Protein AF-A0A961BV81-F1 (afdb_monomer_lite)

Structure (mmCIF, N/CA/C/O backbone):
data_AF-A0A961BV81-F1
#
_entry.id   AF-A0A961BV81-F1
#
loop_
_atom_site.group_PDB
_atom_site.id
_atom_site.type_symbol
_atom_site.label_atom_id
_atom_site.label_alt_id
_atom_site.label_comp_id
_atom_site.label_asym_id
_atom_site.label_entity_id
_atom_site.label_seq_id
_atom_site.pdbx_PDB_ins_code
_atom_site.Cartn_x
_atom_site.Cartn_y
_atom_site.Cartn_z
_atom_site.occupancy
_atom_site.B_iso_or_equiv
_atom_site.auth_seq_id
_atom_site.auth_comp_id
_atom_site.auth_asym_id
_atom_site.auth_atom_id
_atom_site.pdbx_PDB_model_num
ATOM 1 N N . MET A 1 1 ? -18.578 4.916 0.429 1.00 89.31 1 MET A N 1
ATOM 2 C CA . MET A 1 1 ? -17.414 5.629 0.993 1.00 89.31 1 MET A CA 1
ATOM 3 C C . MET A 1 1 ? -17.695 5.936 2.446 1.00 89.31 1 MET A C 1
ATOM 5 O O . MET A 1 1 ? -18.647 6.653 2.724 1.00 89.31 1 MET A O 1
ATOM 9 N N . GLN A 1 2 ? -16.867 5.415 3.348 1.00 94.88 2 GLN A N 1
ATOM 10 C CA . GLN A 1 2 ? -16.971 5.601 4.792 1.00 94.88 2 GLN A CA 1
ATOM 11 C C . GLN A 1 2 ? -15.657 6.145 5.354 1.00 94.88 2 GLN A C 1
ATOM 13 O O . GLN A 1 2 ? -14.593 5.568 5.136 1.00 94.88 2 GLN A O 1
ATOM 18 N N . LEU A 1 3 ? -15.744 7.255 6.086 1.00 97.06 3 LEU A N 1
ATOM 19 C CA . LEU A 1 3 ? -14.648 7.823 6.868 1.00 97.06 3 LEU A CA 1
ATOM 20 C C . LEU A 1 3 ? -14.921 7.550 8.348 1.00 97.06 3 LEU A C 1
ATOM 22 O O . LEU A 1 3 ? -15.856 8.107 8.918 1.00 97.06 3 LEU A O 1
ATOM 26 N N . GLN A 1 4 ? -14.070 6.745 8.969 1.00 97.19 4 GLN A N 1
ATOM 27 C CA . GLN A 1 4 ? -14.077 6.480 10.401 1.00 97.19 4 GLN A CA 1
ATOM 28 C C . GLN A 1 4 ? -12.948 7.279 11.053 1.00 97.19 4 GLN A C 1
ATOM 30 O O . GLN A 1 4 ? -11.776 7.058 10.754 1.00 97.19 4 GLN A O 1
ATOM 35 N N . ARG A 1 5 ? -13.285 8.216 11.942 1.00 97.69 5 ARG A N 1
ATOM 36 C CA . ARG A 1 5 ? -12.304 8.862 12.830 1.00 97.69 5 ARG A CA 1
ATOM 37 C C . ARG A 1 5 ? -12.188 8.036 14.103 1.00 97.69 5 ARG A C 1
ATOM 39 O O . ARG A 1 5 ? -13.200 7.527 14.576 1.00 97.69 5 ARG A O 1
ATOM 46 N N . LEU A 1 6 ? -10.978 7.894 14.626 1.00 97.12 6 LEU A N 1
ATOM 47 C CA . LEU A 1 6 ? -10.746 7.155 15.863 1.00 97.12 6 LEU A CA 1
ATOM 48 C C . LEU A 1 6 ? -10.756 8.119 17.048 1.00 97.12 6 LEU A C 1
ATOM 50 O O . LEU A 1 6 ? -10.257 9.236 16.951 1.00 97.12 6 LEU A O 1
ATOM 54 N N . GLU A 1 7 ? -11.351 7.692 18.157 1.00 92.31 7 GLU A N 1
ATOM 55 C CA . GLU A 1 7 ? -11.450 8.519 19.366 1.00 92.31 7 GLU A CA 1
ATOM 56 C C . GLU A 1 7 ? -10.196 8.408 20.247 1.00 92.31 7 GLU A C 1
ATOM 58 O O . GLU A 1 7 ? -9.832 9.361 20.931 1.00 92.31 7 GLU A O 1
ATOM 63 N N . SER A 1 8 ? -9.506 7.263 20.209 1.00 91.75 8 SER A N 1
ATOM 64 C CA . SER A 1 8 ? -8.342 6.954 21.055 1.00 91.75 8 SER A CA 1
ATOM 65 C C . SER A 1 8 ? -7.018 7.555 20.568 1.00 91.75 8 SER A C 1
ATOM 67 O O . SER A 1 8 ? -6.020 7.536 21.291 1.00 91.75 8 SER A O 1
ATOM 69 N N . VAL A 1 9 ? -6.972 8.053 19.333 1.00 97.19 9 VAL A N 1
ATOM 70 C CA . VAL A 1 9 ? -5.771 8.592 18.682 1.00 97.19 9 VAL A CA 1
ATOM 71 C C . VAL A 1 9 ? -6.191 9.535 17.555 1.00 97.19 9 VAL A C 1
ATOM 73 O O . VAL A 1 9 ? -7.220 9.308 16.923 1.00 97.19 9 VAL A O 1
ATOM 76 N N . ASP A 1 10 ? -5.396 10.573 17.261 1.00 98.12 10 ASP A N 1
ATOM 77 C CA . ASP A 1 10 ? -5.595 11.414 16.068 1.00 98.12 10 ASP A CA 1
ATOM 78 C C . ASP A 1 10 ? -5.273 10.606 14.800 1.00 98.12 10 ASP A C 1
ATOM 80 O O . ASP A 1 10 ? -4.189 10.673 14.216 1.00 98.12 10 ASP A O 1
ATOM 84 N N . ALA A 1 11 ? -6.223 9.770 14.404 1.00 98.50 11 ALA A N 1
ATOM 85 C CA . ALA A 1 11 ? -6.132 8.919 13.241 1.00 98.50 11 ALA A CA 1
ATOM 86 C C . ALA A 1 11 ? -7.509 8.687 12.623 1.00 98.50 11 ALA A C 1
ATOM 88 O O . ALA A 1 11 ? -8.564 8.973 13.199 1.00 98.50 11 ALA A O 1
ATOM 89 N N . PHE A 1 12 ? -7.495 8.163 11.406 1.00 98.69 12 PHE A N 1
ATOM 90 C CA . PHE A 1 12 ? -8.708 7.834 10.681 1.00 98.69 12 PHE A CA 1
ATOM 91 C C . PHE A 1 12 ? -8.471 6.689 9.694 1.00 98.69 12 PHE A C 1
ATOM 93 O O . PHE A 1 12 ? -7.352 6.480 9.221 1.00 98.69 12 PHE A O 1
ATOM 100 N N . VAL A 1 13 ? -9.555 6.005 9.338 1.00 98.56 13 VAL A N 1
ATOM 101 C CA . VAL A 1 13 ? -9.622 4.985 8.289 1.00 98.56 13 VAL A CA 1
ATOM 102 C C . VAL A 1 13 ? -10.650 5.429 7.254 1.00 98.56 13 VAL A C 1
ATOM 104 O O . VAL A 1 13 ? -11.760 5.831 7.597 1.00 98.56 13 VAL A O 1
ATOM 107 N N . VAL A 1 14 ? -10.288 5.361 5.977 1.00 98.56 14 VAL A N 1
ATOM 108 C CA . VAL A 1 14 ? -11.209 5.531 4.854 1.00 98.56 14 VAL A CA 1
ATOM 109 C C . VAL A 1 14 ? -11.408 4.187 4.171 1.00 98.56 14 VAL A C 1
ATOM 111 O O . VAL A 1 14 ? -10.426 3.555 3.786 1.00 98.56 14 VAL A O 1
ATOM 114 N N . ARG A 1 15 ? -12.666 3.783 3.988 1.00 98.56 15 ARG A N 1
ATOM 115 C CA . ARG A 1 15 ? -13.089 2.636 3.174 1.00 98.56 15 ARG A CA 1
ATOM 116 C C . ARG A 1 15 ? -13.904 3.150 1.994 1.00 98.56 15 ARG A C 1
ATOM 118 O O . ARG A 1 15 ? -14.880 3.876 2.175 1.00 98.56 15 ARG A O 1
ATOM 125 N N . ASP A 1 16 ? -13.507 2.808 0.778 1.00 98.44 16 ASP A N 1
ATOM 126 C CA . ASP A 1 16 ? -14.157 3.341 -0.423 1.00 98.44 16 ASP A CA 1
ATOM 127 C C . ASP A 1 16 ? -15.571 2.770 -0.635 1.00 98.44 16 ASP A C 1
ATOM 129 O O . ASP A 1 16 ? -16.518 3.514 -0.918 1.00 98.44 16 ASP A O 1
ATOM 133 N N . LEU A 1 17 ? -15.741 1.470 -0.392 1.00 96.69 17 LEU A N 1
ATOM 134 C CA . LEU A 1 17 ? -17.005 0.744 -0.522 1.00 96.69 17 LEU A CA 1
ATOM 135 C C . LEU A 1 17 ? -17.555 0.321 0.847 1.00 96.69 17 LEU A C 1
ATOM 137 O O . LEU A 1 17 ? -16.806 0.189 1.812 1.00 96.69 17 LEU A O 1
ATOM 141 N N . GLU A 1 18 ? -18.871 0.127 0.925 1.00 92.88 18 GLU A N 1
ATOM 142 C CA . GLU A 1 18 ? -19.565 -0.327 2.137 1.00 92.88 18 GLU A CA 1
ATOM 143 C C . GLU A 1 18 ? -19.872 -1.824 2.057 1.00 92.88 18 GLU A C 1
ATOM 145 O O . GLU A 1 18 ? -20.153 -2.335 0.974 1.00 92.88 18 GLU A O 1
ATOM 150 N N . GLY A 1 19 ? -19.858 -2.515 3.201 1.00 89.50 19 GLY A N 1
ATOM 151 C CA . GLY A 1 19 ? -20.293 -3.915 3.298 1.00 89.50 19 GLY A CA 1
ATOM 152 C C . GLY A 1 19 ? -19.414 -4.924 2.552 1.00 89.50 19 GLY A C 1
ATOM 153 O O . GLY A 1 19 ? -19.873 -6.026 2.261 1.00 89.50 19 GLY A O 1
ATOM 154 N N . VAL A 1 20 ? -18.177 -4.551 2.214 1.00 94.56 20 VAL A N 1
ATOM 155 C CA . VAL A 1 20 ? -17.175 -5.443 1.620 1.00 94.56 20 VAL A CA 1
ATOM 156 C C . VAL A 1 20 ? -15.848 -5.298 2.366 1.00 94.56 20 VAL A C 1
ATOM 158 O O . VAL A 1 20 ? -15.502 -4.167 2.729 1.00 94.56 20 VAL A O 1
ATOM 161 N N . PRO A 1 21 ? -15.073 -6.387 2.526 1.00 97.12 21 PRO A N 1
ATOM 162 C CA . PRO A 1 21 ? -13.725 -6.307 3.068 1.00 97.12 21 PRO A CA 1
ATOM 163 C C . PRO A 1 21 ? -12.877 -5.305 2.290 1.00 97.12 21 PRO A C 1
ATOM 165 O O . PRO A 1 21 ? -12.935 -5.253 1.054 1.00 97.12 21 PRO A O 1
ATOM 168 N N . ALA A 1 22 ? -12.090 -4.508 3.007 1.00 98.19 22 ALA A N 1
ATOM 169 C CA . ALA A 1 22 ? -11.286 -3.452 2.418 1.00 98.19 22 ALA A CA 1
ATOM 170 C C . ALA A 1 22 ? -9.799 -3.636 2.721 1.00 98.19 22 ALA A C 1
ATOM 172 O O . ALA A 1 22 ? -9.410 -3.925 3.850 1.00 98.19 22 ALA A O 1
ATOM 173 N N . ALA A 1 23 ? -8.953 -3.415 1.716 1.00 97.88 23 ALA A N 1
ATOM 174 C CA . ALA A 1 23 ? -7.509 -3.521 1.868 1.00 97.88 23 ALA A CA 1
ATOM 175 C C . ALA A 1 23 ? -6.774 -2.297 1.314 1.00 97.88 23 ALA A C 1
ATOM 177 O O . ALA A 1 23 ? -7.219 -1.644 0.365 1.00 97.88 23 ALA A O 1
ATOM 178 N N . GLY A 1 24 ? -5.634 -1.962 1.909 1.00 97.44 24 GLY A N 1
ATOM 179 C CA . GLY A 1 24 ? -4.820 -0.849 1.440 1.00 97.44 24 GLY A CA 1
ATOM 180 C C . GLY A 1 24 ? -3.688 -0.488 2.380 1.00 97.44 24 GLY A C 1
ATOM 181 O O . GLY A 1 24 ? -3.007 -1.368 2.885 1.00 97.44 24 GLY A O 1
ATOM 182 N N . VAL A 1 25 ? -3.446 0.808 2.579 1.00 97.25 25 VAL A N 1
ATOM 183 C CA . VAL A 1 25 ? -2.235 1.296 3.257 1.00 97.25 25 VAL A CA 1
ATOM 184 C C . VAL A 1 25 ? -2.554 2.242 4.407 1.00 97.25 25 VAL A C 1
ATOM 186 O O . VAL A 1 25 ? -3.406 3.130 4.283 1.00 97.25 25 VAL A O 1
ATOM 189 N N . VAL A 1 26 ? -1.811 2.103 5.502 1.00 98.31 26 VAL A N 1
ATOM 190 C CA . VAL A 1 26 ? -1.755 3.083 6.591 1.00 98.31 26 VAL A CA 1
ATOM 191 C C . VAL A 1 26 ? -0.446 3.860 6.527 1.00 98.31 26 VAL A C 1
ATOM 193 O O . VAL A 1 26 ? 0.616 3.304 6.265 1.00 98.31 26 VAL A O 1
ATOM 196 N N . ARG A 1 27 ? -0.508 5.176 6.724 1.00 97.62 27 ARG A N 1
ATOM 197 C CA . ARG A 1 27 ? 0.667 6.060 6.751 1.00 97.62 27 ARG A CA 1
ATOM 198 C C . ARG A 1 27 ? 0.700 6.839 8.056 1.00 97.62 27 ARG A C 1
ATOM 200 O O . ARG A 1 27 ? -0.352 7.098 8.639 1.00 97.62 27 ARG A O 1
ATOM 207 N N . SER A 1 28 ? 1.886 7.286 8.460 1.00 98.00 28 SER A N 1
ATOM 208 C CA . SER A 1 28 ? 2.039 8.203 9.590 1.00 98.00 28 SER A CA 1
ATOM 209 C C . SER A 1 28 ? 2.864 9.432 9.219 1.00 98.00 28 SER A C 1
ATOM 211 O O . SER A 1 28 ? 3.902 9.345 8.563 1.00 98.00 28 SER A O 1
ATOM 213 N N . ALA A 1 29 ? 2.380 10.603 9.620 1.00 97.25 29 ALA A N 1
ATOM 214 C CA . ALA A 1 29 ? 3.055 11.887 9.459 1.00 97.25 29 ALA A CA 1
ATOM 215 C C . ALA A 1 29 ? 2.485 12.887 10.478 1.00 97.25 29 ALA A C 1
ATOM 217 O O . ALA A 1 29 ? 1.409 12.636 11.014 1.00 97.25 29 ALA A O 1
ATOM 218 N N . PRO A 1 30 ? 3.114 14.055 10.704 1.00 97.81 30 PRO A N 1
ATOM 219 C CA . PRO A 1 30 ? 2.538 15.083 11.578 1.00 97.81 30 PRO A CA 1
ATOM 220 C C . PRO A 1 30 ? 1.146 15.550 11.135 1.00 97.81 30 PRO A C 1
ATOM 222 O O . PRO A 1 30 ? 0.339 15.969 11.961 1.00 97.81 30 PRO A O 1
ATOM 225 N N . LYS A 1 31 ? 0.864 15.483 9.827 1.00 96.81 31 LYS A N 1
ATOM 226 C CA . LYS A 1 31 ? -0.459 15.752 9.271 1.00 96.81 31 LYS A CA 1
ATOM 227 C C . LYS A 1 31 ? -0.702 14.945 8.000 1.00 96.81 31 LYS A C 1
ATOM 229 O O . LYS A 1 31 ? 0.034 15.069 7.024 1.00 96.81 31 LYS A O 1
ATOM 234 N N . ILE A 1 32 ? -1.777 14.173 7.998 1.00 97.25 32 ILE A N 1
ATOM 235 C CA . ILE A 1 32 ? -2.336 13.465 6.854 1.00 97.25 32 ILE A CA 1
ATOM 236 C C . ILE A 1 32 ? -3.757 13.983 6.660 1.00 97.25 32 ILE A C 1
ATOM 238 O O . ILE A 1 32 ? -4.553 14.063 7.595 1.00 97.25 32 ILE A O 1
ATOM 242 N N . LEU A 1 33 ? -4.065 14.372 5.426 1.00 97.06 33 LEU A N 1
ATOM 243 C CA . LEU A 1 33 ? -5.377 14.887 5.059 1.00 97.06 33 LEU A CA 1
ATOM 244 C C . LEU A 1 33 ? -6.288 13.743 4.611 1.00 97.06 33 LEU A C 1
ATOM 246 O O . LEU A 1 33 ? -5.866 12.852 3.866 1.00 97.06 33 LEU A O 1
ATOM 250 N N . THR A 1 34 ? -7.550 13.803 5.032 1.00 97.25 34 THR A N 1
ATOM 251 C CA . THR A 1 34 ? -8.581 12.817 4.686 1.00 97.25 34 THR A CA 1
ATOM 252 C C . THR A 1 34 ? -8.827 12.753 3.184 1.00 97.25 34 THR A C 1
ATOM 254 O O . THR A 1 34 ? -9.028 11.665 2.656 1.00 97.25 34 THR A O 1
ATOM 257 N N . ASP A 1 35 ? -8.730 13.877 2.472 1.00 97.00 35 ASP A N 1
ATOM 258 C CA . ASP A 1 35 ? -8.973 13.934 1.025 1.00 97.00 35 ASP A CA 1
ATOM 259 C C . ASP A 1 35 ? -7.964 13.079 0.252 1.00 97.00 35 ASP A C 1
ATOM 261 O O . ASP A 1 35 ? -8.338 12.272 -0.597 1.00 97.00 35 ASP A O 1
ATOM 265 N N . GLY A 1 36 ? -6.678 13.182 0.599 1.00 95.75 36 GLY A N 1
ATOM 266 C CA . GLY A 1 36 ? -5.633 12.372 -0.027 1.00 95.75 36 GLY A CA 1
ATOM 267 C C . GLY A 1 36 ? -5.803 10.878 0.257 1.00 95.75 36 GLY A C 1
ATOM 268 O O . GLY A 1 36 ? -5.609 10.053 -0.632 1.00 95.75 36 GLY A O 1
ATOM 269 N N . ALA A 1 37 ? -6.198 10.517 1.480 1.00 97.69 37 ALA A N 1
ATOM 270 C CA . ALA A 1 37 ? -6.509 9.130 1.823 1.00 97.69 37 ALA A CA 1
ATOM 271 C C . ALA A 1 37 ? -7.776 8.620 1.115 1.00 97.69 37 ALA A C 1
ATOM 273 O O . ALA A 1 37 ? -7.820 7.470 0.697 1.00 97.69 37 ALA A O 1
ATOM 274 N N . THR A 1 38 ? -8.769 9.483 0.903 1.00 98.12 38 THR A N 1
ATOM 275 C CA . THR A 1 38 ? -10.005 9.161 0.176 1.00 98.12 38 THR A CA 1
ATOM 276 C C . THR A 1 38 ? -9.718 8.797 -1.276 1.00 98.12 38 THR A C 1
ATOM 278 O O . THR A 1 38 ? -10.188 7.773 -1.773 1.00 98.12 38 THR A O 1
ATOM 281 N N . TRP A 1 39 ? -8.898 9.595 -1.963 1.00 97.94 39 TRP A N 1
ATOM 282 C CA . TRP A 1 39 ? -8.479 9.278 -3.329 1.00 97.94 39 TRP A CA 1
ATOM 283 C C . TRP A 1 39 ? -7.625 8.014 -3.403 1.00 97.94 39 TRP A C 1
ATOM 285 O O . TRP A 1 39 ? -7.793 7.222 -4.330 1.00 97.94 39 TRP A O 1
ATOM 295 N N . LEU A 1 40 ? -6.764 7.788 -2.408 1.00 97.75 40 LEU A N 1
ATOM 296 C CA . LEU A 1 40 ? -5.955 6.576 -2.344 1.00 97.75 40 LEU A CA 1
ATOM 297 C C . LEU A 1 40 ? -6.817 5.324 -2.128 1.00 97.75 40 LEU A C 1
ATOM 299 O O . LEU A 1 40 ? -6.673 4.370 -2.888 1.00 97.75 40 LEU A O 1
ATOM 303 N N . ALA A 1 41 ? -7.765 5.348 -1.187 1.00 98.50 41 ALA A N 1
ATOM 304 C CA . ALA A 1 41 ? -8.724 4.262 -0.978 1.00 98.50 41 ALA A CA 1
ATOM 305 C C . ALA A 1 41 ? -9.485 3.935 -2.275 1.00 98.50 41 ALA A C 1
ATOM 307 O O . ALA A 1 41 ? -9.538 2.782 -2.689 1.00 98.50 41 ALA A O 1
ATOM 308 N N . ARG A 1 42 ? -9.964 4.949 -3.002 1.00 98.44 42 ARG A N 1
ATOM 309 C CA . ARG A 1 42 ? -10.642 4.744 -4.290 1.00 98.44 42 ARG A CA 1
ATOM 310 C C . ARG A 1 42 ? -9.741 4.151 -5.373 1.00 98.44 42 ARG A C 1
ATOM 312 O O . ARG A 1 42 ? -10.162 3.260 -6.106 1.00 98.44 42 ARG A O 1
ATOM 319 N N . SER A 1 43 ? -8.484 4.589 -5.461 1.00 98.25 43 SER A N 1
ATOM 320 C CA . SER A 1 43 ? -7.524 3.973 -6.388 1.00 98.25 43 SER A CA 1
ATOM 321 C C . SER A 1 43 ? -7.261 2.499 -6.058 1.00 98.25 43 SER A C 1
ATOM 323 O O . SER A 1 43 ? -7.120 1.688 -6.971 1.00 98.25 43 SER A O 1
ATOM 325 N N . MET A 1 44 ? -7.274 2.128 -4.772 1.00 98.06 44 MET A N 1
ATOM 326 C CA . MET A 1 44 ? -7.144 0.736 -4.341 1.00 98.06 44 MET A CA 1
ATOM 327 C C . MET A 1 44 ? -8.364 -0.101 -4.740 1.00 98.06 44 MET A C 1
ATOM 329 O O . MET A 1 44 ? -8.186 -1.215 -5.225 1.00 98.06 44 MET A O 1
ATOM 333 N N . THR A 1 45 ? -9.584 0.440 -4.655 1.00 98.38 45 THR A N 1
ATOM 334 C CA . THR A 1 45 ? -10.780 -0.228 -5.201 1.00 98.38 45 THR A CA 1
ATOM 335 C C . THR A 1 45 ? -10.640 -0.484 -6.694 1.00 98.38 45 THR A C 1
ATOM 337 O O . THR A 1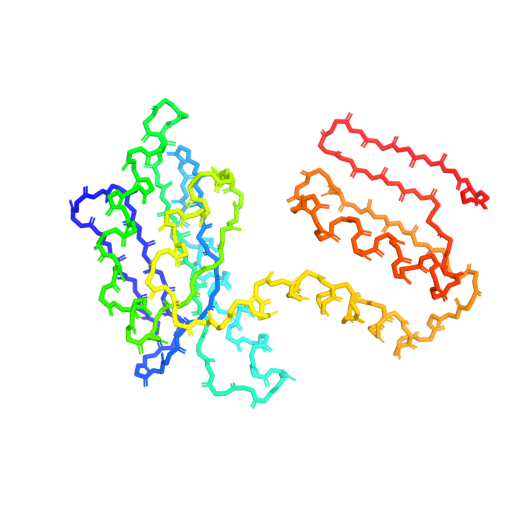 45 ? -10.887 -1.597 -7.151 1.00 98.38 45 THR A O 1
ATOM 340 N N . TYR A 1 46 ? -10.203 0.514 -7.469 1.00 98.19 46 TYR A N 1
ATOM 341 C CA . TYR A 1 46 ? -9.992 0.331 -8.908 1.00 98.19 46 TYR A CA 1
ATOM 342 C C . TYR A 1 46 ? -8.898 -0.692 -9.197 1.00 98.19 46 TYR A C 1
ATOM 344 O O . TYR A 1 46 ? -9.059 -1.502 -10.103 1.00 98.19 46 TYR A O 1
ATOM 352 N N . ARG A 1 47 ? -7.828 -0.727 -8.395 1.00 96.44 47 ARG A N 1
ATOM 353 C CA . ARG A 1 47 ? -6.808 -1.777 -8.486 1.00 96.44 47 ARG A CA 1
ATOM 354 C C . ARG A 1 47 ? -7.428 -3.161 -8.297 1.00 96.44 47 ARG A C 1
ATOM 356 O O . ARG A 1 47 ? -7.182 -4.031 -9.124 1.00 96.44 47 ARG A O 1
ATOM 363 N N . PHE A 1 48 ? -8.226 -3.374 -7.251 1.00 97.12 48 PHE A N 1
ATOM 364 C CA . PHE A 1 48 ? -8.888 -4.663 -7.029 1.00 97.12 48 PHE A CA 1
ATOM 365 C C . PHE A 1 48 ? -9.853 -5.019 -8.160 1.00 97.12 48 PHE A C 1
ATOM 367 O O . PHE A 1 48 ? -9.809 -6.146 -8.650 1.00 97.12 48 PHE A O 1
ATOM 374 N N . ALA A 1 49 ? -10.645 -4.056 -8.632 1.00 97.50 49 ALA A N 1
ATOM 375 C CA . ALA A 1 49 ? -11.569 -4.249 -9.745 1.00 97.50 49 ALA A CA 1
ATOM 376 C C . ALA A 1 49 ? -10.852 -4.638 -11.051 1.00 97.50 49 ALA A C 1
ATOM 378 O O . ALA A 1 49 ? -11.302 -5.557 -11.729 1.00 97.50 49 ALA A O 1
ATOM 379 N N . SER A 1 50 ? -9.708 -4.021 -11.369 1.00 96.75 50 SER A N 1
ATOM 380 C CA . SER A 1 50 ? -8.894 -4.364 -12.549 1.00 96.75 50 SER A CA 1
ATOM 381 C C . SER A 1 50 ? -8.326 -5.787 -12.514 1.00 96.75 50 SER A C 1
ATOM 383 O O . SER A 1 50 ? -7.983 -6.330 -13.558 1.00 96.75 50 SER A O 1
ATOM 385 N N . PHE A 1 51 ? -8.227 -6.392 -11.328 1.00 94.81 51 PHE A N 1
ATOM 386 C CA . PHE A 1 51 ? -7.850 -7.796 -11.140 1.00 94.81 51 PHE A CA 1
ATOM 387 C C . PHE A 1 51 ? -9.052 -8.688 -10.784 1.00 94.81 51 PHE A C 1
ATOM 389 O O . PHE A 1 51 ? -8.861 -9.785 -10.257 1.00 94.81 51 PHE A O 1
ATOM 396 N N . GLU A 1 52 ? -10.278 -8.204 -11.016 1.00 96.31 52 GLU A N 1
ATOM 397 C CA . GLU A 1 52 ? -11.543 -8.909 -10.763 1.00 96.31 52 GLU A CA 1
ATOM 398 C C . GLU A 1 52 ? -11.685 -9.418 -9.316 1.00 96.31 52 GLU A C 1
ATOM 400 O O . GLU A 1 52 ? -12.310 -10.443 -9.029 1.00 96.31 52 GLU A O 1
ATOM 405 N N . ARG A 1 53 ? -11.089 -8.698 -8.358 1.00 95.44 53 ARG A N 1
ATOM 406 C CA . ARG A 1 53 ? -11.144 -9.039 -6.934 1.00 95.44 53 ARG A CA 1
ATOM 407 C C . ARG A 1 53 ? -12.341 -8.376 -6.265 1.00 95.44 53 ARG A C 1
ATOM 409 O O . ARG A 1 53 ? -12.574 -7.179 -6.406 1.00 95.44 53 ARG A O 1
ATOM 416 N N . ARG A 1 54 ? -13.074 -9.161 -5.472 1.00 93.81 54 ARG A N 1
ATOM 417 C CA . ARG A 1 54 ? -14.224 -8.710 -4.673 1.00 93.81 54 ARG A CA 1
ATOM 418 C C . ARG A 1 54 ? -13.766 -8.076 -3.356 1.00 93.81 54 ARG A C 1
ATOM 420 O O . ARG A 1 54 ? -14.025 -8.624 -2.292 1.00 93.81 54 ARG A O 1
ATOM 427 N N . ALA A 1 55 ? -13.063 -6.953 -3.447 1.00 96.19 55 ALA A N 1
ATOM 428 C CA . ALA A 1 55 ? -12.580 -6.198 -2.295 1.00 96.19 55 ALA A CA 1
ATOM 429 C C . ALA A 1 55 ? -12.693 -4.690 -2.544 1.00 96.19 55 ALA A C 1
ATOM 431 O O . ALA A 1 55 ? -12.551 -4.221 -3.675 1.00 96.19 55 ALA A O 1
ATOM 432 N N . GLY A 1 56 ? -12.941 -3.936 -1.476 1.00 98.19 56 GLY A N 1
ATOM 433 C CA . GLY A 1 56 ? -12.845 -2.483 -1.471 1.00 98.19 56 GLY A CA 1
ATOM 434 C C . GLY A 1 56 ? -11.417 -2.011 -1.209 1.00 98.19 56 GLY A C 1
ATOM 435 O O . GLY A 1 56 ? -10.574 -2.733 -0.678 1.00 98.19 56 GLY A O 1
ATOM 436 N N . GLY A 1 57 ? -11.135 -0.765 -1.563 1.00 98.50 57 GLY A N 1
ATOM 437 C CA . GLY A 1 57 ? -9.904 -0.103 -1.177 1.00 98.50 57 GLY A CA 1
ATOM 438 C C . GLY A 1 57 ? -10.024 0.624 0.159 1.00 98.50 57 GLY A C 1
ATOM 439 O O . GLY A 1 57 ? -11.053 1.232 0.467 1.00 98.50 57 GLY A O 1
ATOM 440 N N . ALA A 1 58 ? -8.944 0.588 0.937 1.00 98.62 58 ALA A N 1
ATOM 441 C CA . ALA A 1 58 ? -8.806 1.319 2.187 1.00 98.62 58 ALA A CA 1
ATOM 442 C C . ALA A 1 58 ? -7.587 2.252 2.181 1.00 98.62 58 ALA A C 1
ATOM 444 O O . ALA A 1 58 ? -6.581 2.013 1.511 1.00 98.62 58 ALA A O 1
ATOM 445 N N . SER A 1 59 ? -7.650 3.322 2.967 1.00 98.62 59 SER A N 1
ATOM 446 C CA . SER A 1 59 ? -6.465 4.095 3.330 1.00 98.62 59 SER A CA 1
ATOM 447 C C . SER A 1 59 ? -6.635 4.720 4.702 1.00 98.62 59 SER A C 1
ATOM 449 O O . SER A 1 59 ? -7.682 5.287 5.003 1.00 98.62 59 SER A O 1
ATOM 451 N N . ALA A 1 60 ? -5.592 4.653 5.521 1.00 98.56 60 ALA A N 1
ATOM 452 C CA . ALA A 1 60 ? -5.592 5.218 6.859 1.00 98.56 60 ALA A CA 1
ATOM 453 C C . ALA A 1 60 ? -4.449 6.220 7.057 1.00 98.56 60 ALA A C 1
ATOM 455 O O . ALA A 1 60 ? -3.402 6.161 6.398 1.00 98.56 60 ALA A O 1
ATOM 456 N N . GLY A 1 61 ? -4.663 7.153 7.979 1.00 98.50 61 GLY A N 1
ATOM 457 C CA . GLY A 1 61 ? -3.669 8.133 8.394 1.00 98.50 61 GLY A CA 1
ATOM 458 C C . GLY A 1 61 ? -3.590 8.216 9.908 1.00 98.50 61 GLY A C 1
ATOM 459 O O . GLY A 1 61 ? -4.615 8.411 10.552 1.00 98.50 61 GLY A O 1
ATOM 460 N N . VAL A 1 62 ? -2.377 8.107 10.450 1.00 98.62 62 VAL A N 1
ATOM 461 C CA . VAL A 1 62 ? -2.062 8.349 11.864 1.00 98.62 62 VAL A CA 1
ATOM 462 C C . VAL A 1 62 ? -1.293 9.664 11.965 1.00 98.62 62 VAL A C 1
ATOM 464 O O . VAL A 1 62 ? -0.135 9.747 11.539 1.00 98.62 62 VAL A O 1
ATOM 467 N N . ASN A 1 63 ? -1.940 10.701 12.497 1.00 98.38 63 ASN A N 1
ATOM 468 C CA . ASN A 1 63 ? -1.326 12.006 12.704 1.00 98.38 63 ASN A CA 1
ATOM 469 C C . ASN A 1 63 ? -0.496 11.974 13.986 1.00 98.38 63 ASN A C 1
ATOM 471 O O . ASN A 1 63 ? -1.033 11.940 15.088 1.00 98.38 63 ASN A O 1
ATOM 475 N N . ALA A 1 64 ? 0.82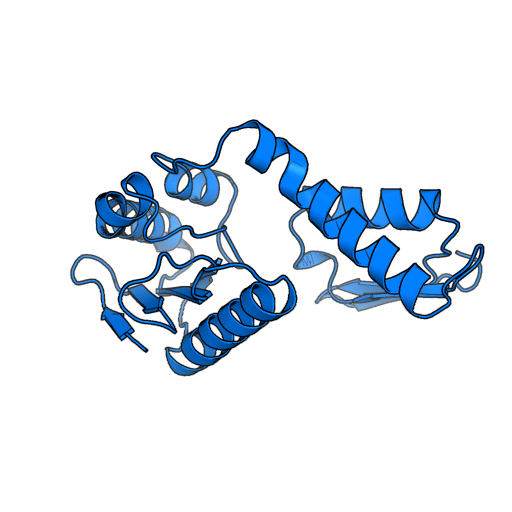6 11.978 13.845 1.00 97.94 64 ALA A N 1
ATOM 476 C CA . ALA A 1 64 ? 1.728 11.958 14.987 1.00 97.94 64 ALA A CA 1
ATOM 477 C C . ALA A 1 64 ? 3.042 12.675 14.676 1.00 97.94 64 ALA A C 1
ATOM 479 O O . ALA A 1 64 ? 3.601 12.570 13.575 1.00 97.94 64 ALA A O 1
ATOM 480 N N . ARG A 1 65 ? 3.563 13.395 15.675 1.00 96.44 65 ARG A N 1
ATOM 481 C CA . ARG A 1 65 ? 4.943 13.892 15.653 1.00 96.44 65 ARG A CA 1
ATOM 482 C C . ARG A 1 65 ? 5.914 12.706 15.722 1.00 96.44 65 ARG A C 1
ATOM 484 O O . ARG A 1 65 ? 5.508 11.638 16.170 1.00 96.44 65 ARG A O 1
ATOM 491 N N . PRO A 1 66 ? 7.173 12.860 15.267 1.00 94.62 66 PRO A N 1
ATOM 492 C CA . PRO A 1 66 ? 8.155 11.776 15.308 1.00 94.62 66 PRO A CA 1
ATOM 493 C C . PRO A 1 66 ? 8.268 11.104 16.683 1.00 94.62 66 PRO A C 1
ATOM 495 O O . PRO A 1 66 ? 8.200 9.882 16.746 1.00 94.62 66 PRO A O 1
ATOM 498 N N . ASP A 1 67 ? 8.328 11.896 17.755 1.00 96.12 67 ASP A N 1
ATOM 499 C CA . ASP A 1 67 ? 8.537 11.397 19.122 1.00 96.12 67 ASP A CA 1
ATOM 500 C C . ASP A 1 67 ? 7.331 10.614 19.675 1.00 96.12 67 ASP A C 1
ATOM 502 O O . ASP A 1 67 ? 7.500 9.683 20.456 1.00 96.12 67 ASP A O 1
ATOM 506 N N . ASP A 1 68 ? 6.115 10.932 19.218 1.00 96.88 68 ASP A N 1
ATOM 507 C CA . ASP A 1 68 ? 4.868 10.300 19.681 1.00 96.88 68 ASP A CA 1
ATOM 508 C C . ASP A 1 68 ? 4.424 9.131 18.782 1.00 96.88 68 ASP A C 1
ATOM 510 O O . ASP A 1 68 ? 3.421 8.459 19.042 1.00 96.88 68 ASP A O 1
ATOM 514 N N . ARG A 1 69 ? 5.136 8.903 17.672 1.00 97.12 69 ARG A N 1
ATOM 515 C CA . ARG A 1 69 ? 4.645 8.075 16.569 1.00 97.12 69 ARG A CA 1
ATOM 516 C C . ARG A 1 69 ? 4.421 6.621 16.957 1.00 97.12 69 ARG A C 1
ATOM 518 O O . ARG A 1 69 ? 3.389 6.062 16.596 1.00 97.12 69 ARG A O 1
ATOM 525 N N . ALA A 1 70 ? 5.364 6.017 17.674 1.00 97.56 70 ALA A N 1
ATOM 526 C CA . ALA A 1 70 ? 5.267 4.614 18.069 1.00 97.56 70 ALA A CA 1
ATOM 527 C C . ALA A 1 70 ? 4.020 4.363 18.936 1.00 97.56 70 ALA A C 1
ATOM 529 O O . ALA A 1 70 ? 3.242 3.451 18.662 1.00 97.56 70 ALA A O 1
ATOM 530 N N . ALA A 1 71 ? 3.774 5.238 19.918 1.00 97.94 71 ALA A N 1
ATOM 531 C CA . ALA A 1 71 ? 2.594 5.164 20.775 1.00 97.94 71 ALA A CA 1
ATOM 532 C C . ALA A 1 71 ? 1.291 5.373 19.983 1.00 97.94 71 ALA A C 1
ATOM 534 O O . ALA A 1 71 ? 0.318 4.646 20.183 1.00 97.94 71 ALA A O 1
ATOM 535 N N . ALA A 1 72 ? 1.278 6.323 19.043 1.00 98.44 72 ALA A N 1
ATOM 536 C CA . ALA A 1 72 ? 0.120 6.567 18.189 1.00 98.44 72 ALA A CA 1
ATOM 537 C C . ALA A 1 72 ? -0.197 5.373 17.269 1.00 98.44 72 ALA A C 1
ATOM 539 O O . ALA A 1 72 ? -1.365 5.025 17.107 1.00 98.44 72 ALA A O 1
ATOM 540 N N . ILE A 1 73 ? 0.820 4.716 16.699 1.00 98.50 73 ILE A N 1
ATOM 541 C CA . ILE A 1 73 ? 0.642 3.507 15.878 1.00 98.50 73 ILE A CA 1
ATOM 542 C C . ILE A 1 73 ? 0.086 2.354 16.720 1.00 98.50 73 ILE A C 1
ATOM 544 O O . ILE A 1 73 ? -0.830 1.675 16.266 1.00 98.50 73 ILE A O 1
ATOM 548 N N . ALA A 1 74 ? 0.574 2.161 17.948 1.00 98.06 74 ALA A N 1
ATOM 549 C CA . ALA A 1 74 ? 0.045 1.136 18.847 1.00 98.06 74 ALA A CA 1
ATOM 550 C C . ALA A 1 74 ? -1.423 1.393 19.229 1.00 98.06 74 ALA A C 1
ATOM 552 O O . ALA A 1 74 ? -2.246 0.480 19.157 1.00 98.06 74 ALA A O 1
ATOM 553 N N . SER A 1 75 ? -1.776 2.642 19.562 1.00 98.38 75 SER A N 1
ATOM 554 C CA . SER A 1 75 ? -3.169 3.026 19.843 1.00 98.38 75 SER A CA 1
ATOM 555 C C . SER A 1 75 ? -4.071 2.835 18.618 1.00 98.38 75 SER A C 1
ATOM 557 O O . SER A 1 7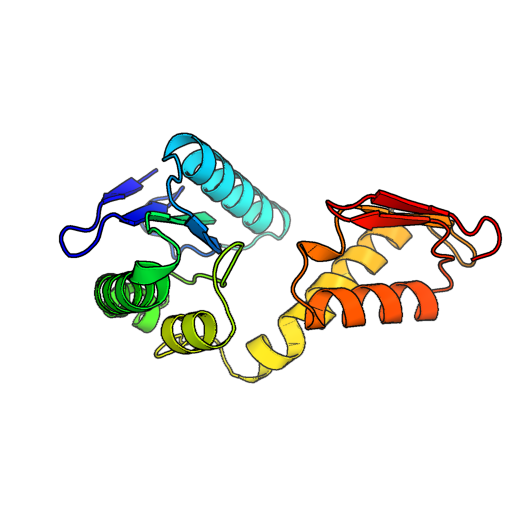5 ? -5.184 2.321 18.734 1.00 98.38 75 SER A O 1
ATOM 559 N N . PHE A 1 76 ? -3.573 3.177 17.423 1.00 98.56 76 PHE A N 1
ATOM 560 C CA . PHE A 1 76 ? -4.272 2.926 16.164 1.00 98.56 76 PHE A CA 1
ATOM 561 C C . PHE A 1 76 ? -4.506 1.429 15.929 1.00 98.56 76 PHE A C 1
ATOM 563 O O . PHE A 1 76 ? -5.632 1.048 15.631 1.00 98.56 76 PHE A O 1
ATOM 570 N N . ALA A 1 77 ? -3.473 0.593 16.080 1.00 98.19 77 ALA A N 1
ATOM 571 C CA . ALA A 1 77 ? -3.567 -0.848 15.860 1.00 98.19 77 ALA A CA 1
ATOM 572 C C . ALA A 1 77 ? -4.615 -1.489 16.779 1.00 98.19 77 ALA A C 1
ATOM 574 O O . ALA A 1 77 ? -5.482 -2.211 16.299 1.00 98.19 77 ALA A O 1
ATOM 575 N N . SER A 1 78 ? -4.608 -1.136 18.069 1.00 98.00 78 SER A N 1
ATOM 576 C CA . SER A 1 78 ? -5.624 -1.603 19.021 1.00 98.00 78 SER A CA 1
ATOM 577 C C . SER A 1 78 ? -7.037 -1.146 18.640 1.00 98.00 78 SER A C 1
ATOM 579 O O . SER A 1 78 ? -7.987 -1.919 18.724 1.00 98.00 78 SER A O 1
ATOM 581 N N . ALA A 1 79 ? -7.193 0.088 18.158 1.00 98.06 79 ALA A N 1
ATOM 582 C CA . ALA A 1 79 ? -8.496 0.623 17.772 1.00 98.06 79 ALA A CA 1
ATOM 583 C C . ALA A 1 79 ? -9.105 -0.034 16.518 1.00 98.06 79 ALA A C 1
ATOM 585 O O . ALA A 1 79 ? -10.317 0.057 16.325 1.00 98.06 79 ALA A O 1
ATOM 586 N N . VAL A 1 80 ? -8.294 -0.679 15.671 1.00 97.62 80 VAL A N 1
ATOM 587 C CA . VAL A 1 80 ? -8.758 -1.392 14.463 1.00 97.62 80 VAL A CA 1
ATOM 588 C C . VAL A 1 80 ? -8.636 -2.915 14.564 1.00 97.62 80 VAL A C 1
ATOM 590 O O . VAL A 1 80 ? -8.990 -3.613 13.618 1.00 97.62 80 VAL A O 1
ATOM 593 N N . GLU A 1 81 ? -8.164 -3.437 15.698 1.00 97.44 81 GLU A N 1
ATOM 594 C CA . GLU A 1 81 ? -7.832 -4.853 15.903 1.00 97.44 81 GLU A CA 1
ATOM 595 C C . GLU A 1 81 ? -8.990 -5.791 15.545 1.00 97.44 81 GLU A C 1
ATOM 597 O O . GLU A 1 81 ? -8.787 -6.781 14.848 1.00 97.44 81 GLU A O 1
ATOM 602 N N . ALA A 1 82 ? -10.215 -5.455 15.959 1.00 96.94 82 ALA A N 1
ATOM 603 C CA . ALA A 1 82 ? -11.391 -6.278 15.683 1.00 96.94 82 ALA A CA 1
ATOM 604 C C . ALA A 1 82 ? -11.680 -6.408 14.175 1.00 96.94 82 ALA A C 1
ATOM 606 O O . ALA A 1 82 ? -11.952 -7.508 13.694 1.00 96.94 82 ALA A O 1
ATOM 607 N N . ASP A 1 83 ? -11.575 -5.306 13.425 1.00 97.06 83 ASP A N 1
ATOM 608 C CA . ASP A 1 83 ? -11.795 -5.301 11.973 1.00 97.06 83 ASP A CA 1
ATOM 609 C C . ASP A 1 83 ? -10.666 -6.038 11.235 1.00 97.06 83 ASP A C 1
ATOM 611 O O . ASP A 1 83 ? -10.915 -6.714 10.235 1.00 97.06 83 ASP A O 1
ATOM 615 N N . VAL A 1 84 ? -9.429 -5.920 11.731 1.00 97.88 84 VAL A N 1
ATOM 616 C CA . VAL A 1 84 ? -8.257 -6.626 11.193 1.00 97.88 84 VAL A CA 1
ATOM 617 C C . VAL A 1 84 ? -8.388 -8.129 11.411 1.00 97.88 84 VAL A C 1
ATOM 619 O O . VAL A 1 84 ? -8.306 -8.885 10.445 1.00 97.88 84 VAL A O 1
ATOM 622 N N . ALA A 1 85 ? -8.671 -8.565 12.639 1.00 97.25 85 ALA A N 1
ATOM 623 C CA . ALA A 1 85 ? -8.821 -9.977 12.987 1.00 97.25 85 ALA A CA 1
ATOM 624 C C . ALA A 1 85 ? -9.977 -10.652 12.230 1.00 97.25 85 ALA A C 1
ATOM 626 O O . ALA A 1 85 ? -9.886 -11.826 11.872 1.00 97.25 85 ALA A O 1
ATOM 627 N N . ALA A 1 86 ? -11.053 -9.910 11.947 1.00 96.81 86 ALA A N 1
ATOM 628 C CA . ALA A 1 86 ? -12.164 -10.381 11.121 1.00 96.81 86 ALA A CA 1
ATOM 629 C C . ALA A 1 86 ? -11.838 -10.425 9.613 1.00 96.81 86 ALA A C 1
ATOM 631 O O . ALA A 1 86 ? -12.600 -11.000 8.840 1.00 96.81 86 ALA A O 1
ATOM 632 N N . GLY A 1 87 ? -10.725 -9.824 9.180 1.00 96.62 87 GLY A N 1
ATOM 633 C CA . GLY A 1 87 ? -10.359 -9.692 7.769 1.00 96.62 87 GLY A CA 1
ATOM 634 C C . GLY A 1 87 ? -11.149 -8.619 7.010 1.00 96.62 87 GLY A C 1
ATOM 635 O O . GLY A 1 87 ? -11.039 -8.535 5.789 1.00 96.62 87 GLY A O 1
ATOM 636 N N . GLU A 1 88 ? -11.917 -7.783 7.711 1.00 97.31 88 GLU A N 1
ATOM 637 C CA . GLU A 1 88 ? -12.725 -6.703 7.130 1.00 97.31 88 GLU A CA 1
ATOM 638 C C . GLU A 1 88 ? -11.886 -5.463 6.787 1.00 97.31 88 GLU A C 1
ATOM 640 O O . GLU A 1 88 ? -12.252 -4.661 5.921 1.00 97.31 88 GLU A O 1
ATOM 645 N N . LEU A 1 89 ? -10.737 -5.302 7.449 1.00 97.88 89 LEU A N 1
ATOM 646 C CA . LEU A 1 89 ? -9.768 -4.248 7.173 1.00 97.88 89 LEU A CA 1
ATOM 647 C C . LEU A 1 89 ? -8.345 -4.809 7.165 1.00 97.88 89 LEU A C 1
ATOM 649 O O . LEU A 1 89 ? -7.824 -5.187 8.203 1.00 97.88 89 LEU A O 1
ATOM 653 N N . LEU A 1 90 ? -7.676 -4.782 6.014 1.00 97.50 90 LEU A N 1
ATOM 654 C CA . LEU A 1 90 ? -6.293 -5.249 5.878 1.00 97.50 90 LEU A CA 1
ATOM 655 C C . LEU A 1 90 ? -5.388 -4.098 5.438 1.00 97.50 90 LEU A C 1
ATOM 657 O O . LEU A 1 90 ? -5.489 -3.595 4.317 1.00 97.50 90 LEU A O 1
ATOM 661 N N . LEU A 1 91 ? -4.496 -3.654 6.320 1.00 97.44 91 LEU A N 1
ATOM 662 C CA . LEU A 1 91 ? -3.634 -2.501 6.064 1.00 97.44 91 LEU A CA 1
ATOM 663 C C . LEU A 1 91 ? -2.170 -2.923 5.985 1.00 97.44 91 LEU A C 1
ATOM 665 O O . LEU A 1 91 ? -1.662 -3.667 6.816 1.00 97.44 91 LEU A O 1
ATOM 669 N N . GLU A 1 92 ? -1.478 -2.446 4.960 1.00 95.56 92 GLU A N 1
ATOM 670 C CA . GLU A 1 92 ? -0.031 -2.553 4.833 1.00 95.56 92 GLU A CA 1
ATOM 671 C C . GLU A 1 92 ? 0.641 -1.294 5.403 1.00 95.56 92 GLU A C 1
ATOM 673 O O . GLU A 1 92 ? 0.108 -0.182 5.260 1.00 95.56 92 GLU A O 1
ATOM 678 N N . PRO A 1 93 ? 1.814 -1.434 6.044 1.00 95.00 93 PRO A N 1
ATOM 679 C CA . PRO A 1 93 ? 2.574 -0.296 6.534 1.00 95.00 93 PRO A CA 1
ATOM 680 C C . PRO A 1 93 ? 3.112 0.529 5.359 1.00 95.00 93 PRO A C 1
ATOM 682 O O . PRO A 1 93 ? 3.790 0.022 4.468 1.00 95.00 93 PRO A O 1
ATOM 685 N N . GLY A 1 94 ? 2.803 1.822 5.354 1.00 94.06 94 GLY A N 1
ATOM 686 C CA . GLY A 1 94 ? 3.273 2.782 4.363 1.00 94.06 94 GLY A CA 1
ATOM 687 C C . GLY A 1 94 ? 4.278 3.785 4.926 1.00 94.06 94 GLY A C 1
ATOM 688 O O . GLY A 1 94 ? 4.903 3.589 5.968 1.00 94.06 94 GLY A O 1
ATOM 689 N N . LYS A 1 95 ? 4.418 4.918 4.226 1.00 92.19 95 LYS A N 1
ATOM 690 C CA . LYS A 1 95 ? 5.347 5.992 4.606 1.00 92.19 95 LYS A CA 1
ATOM 691 C C . LYS A 1 95 ? 5.159 6.415 6.067 1.00 92.19 95 LYS A C 1
ATOM 693 O O . LYS A 1 95 ? 4.048 6.728 6.498 1.00 92.19 95 LYS A O 1
ATOM 698 N N . GLY A 1 96 ? 6.284 6.494 6.774 1.00 93.44 96 GLY A N 1
ATOM 699 C CA . GLY A 1 96 ? 6.359 6.932 8.164 1.00 93.44 96 GLY A CA 1
ATOM 700 C C . GLY A 1 96 ? 6.194 5.817 9.190 1.00 93.44 96 GLY A C 1
ATOM 701 O O . GLY A 1 96 ? 6.306 6.113 10.372 1.00 93.44 96 GLY A O 1
ATOM 702 N N . ILE A 1 97 ? 5.980 4.574 8.766 1.00 95.12 97 ILE A N 1
ATOM 703 C CA . ILE A 1 97 ? 5.881 3.407 9.644 1.00 95.12 97 ILE A CA 1
ATOM 704 C C . ILE A 1 97 ? 7.169 2.600 9.504 1.00 95.12 97 ILE A C 1
ATOM 706 O O . ILE A 1 97 ? 7.582 2.282 8.390 1.00 95.12 97 ILE A O 1
ATOM 710 N N . ASP A 1 98 ? 7.830 2.337 10.625 1.00 92.62 98 ASP A N 1
ATOM 711 C CA . ASP A 1 98 ? 9.070 1.565 10.690 1.00 92.62 98 ASP A CA 1
ATOM 712 C C . ASP A 1 98 ? 8.795 0.065 10.895 1.00 92.62 98 ASP A C 1
ATOM 714 O O . ASP A 1 98 ? 7.652 -0.390 10.826 1.00 92.62 98 ASP A O 1
ATOM 718 N N . ALA A 1 99 ? 9.856 -0.724 11.087 1.00 91.88 99 ALA A N 1
ATOM 719 C CA . ALA A 1 99 ? 9.750 -2.172 11.247 1.00 91.88 99 ALA A CA 1
ATOM 720 C C . ALA A 1 99 ? 8.960 -2.572 12.504 1.00 91.88 99 ALA A C 1
ATOM 722 O O . ALA A 1 99 ? 8.153 -3.500 12.439 1.00 91.88 99 ALA A O 1
ATOM 723 N N . ASP A 1 100 ? 9.137 -1.848 13.609 1.00 95.06 100 ASP A N 1
ATOM 724 C CA . ASP A 1 100 ? 8.445 -2.127 14.868 1.00 95.06 100 ASP A CA 1
ATOM 725 C C . ASP A 1 100 ? 6.959 -1.767 14.758 1.00 95.06 100 ASP A C 1
ATOM 727 O O . ASP A 1 100 ? 6.091 -2.575 15.087 1.00 95.06 100 ASP A O 1
ATOM 731 N N . GLY A 1 101 ? 6.638 -0.601 14.188 1.00 96.19 101 GLY A N 1
ATOM 732 C CA . GLY A 1 101 ? 5.260 -0.216 13.890 1.00 96.19 101 GLY A CA 1
ATOM 733 C C . GLY A 1 101 ? 4.584 -1.162 12.893 1.00 96.19 101 GLY A C 1
ATOM 734 O O . GLY A 1 101 ? 3.406 -1.483 13.044 1.00 96.19 101 GLY A O 1
ATOM 735 N N . ALA A 1 102 ? 5.323 -1.662 11.899 1.00 94.25 102 ALA A N 1
ATOM 736 C CA . ALA A 1 102 ? 4.829 -2.678 10.976 1.00 94.25 102 ALA A CA 1
ATOM 737 C C . ALA A 1 102 ? 4.525 -4.005 11.686 1.00 94.25 102 ALA A C 1
ATOM 739 O O . ALA A 1 102 ? 3.505 -4.620 11.389 1.00 94.25 102 ALA A O 1
ATOM 740 N N . ALA A 1 103 ? 5.373 -4.441 12.622 1.00 94.75 103 ALA A N 1
ATOM 741 C CA . ALA A 1 103 ? 5.122 -5.641 13.417 1.00 94.75 103 ALA A CA 1
ATOM 742 C C . ALA A 1 103 ? 3.858 -5.491 14.278 1.00 94.75 103 ALA A C 1
ATOM 744 O O . ALA A 1 103 ? 3.033 -6.400 14.308 1.00 94.75 103 ALA A O 1
ATOM 745 N N . VAL A 1 104 ? 3.664 -4.320 14.895 1.00 96.25 104 VAL A N 1
ATOM 746 C CA . VAL A 1 104 ? 2.454 -3.997 15.670 1.00 96.25 104 VAL A CA 1
ATOM 747 C C . VAL A 1 104 ? 1.195 -4.050 14.803 1.00 96.25 104 VAL A C 1
ATOM 749 O O . VAL A 1 104 ? 0.203 -4.642 15.208 1.00 96.25 104 VAL A O 1
ATOM 752 N N . LEU A 1 105 ? 1.229 -3.481 13.596 1.00 94.50 105 LEU A N 1
ATOM 753 C CA . LEU A 1 105 ? 0.077 -3.483 12.683 1.00 94.50 105 LEU A CA 1
ATOM 754 C C . LEU A 1 105 ? -0.273 -4.864 12.125 1.00 94.50 105 LEU A C 1
ATOM 756 O O . LEU A 1 105 ? -1.412 -5.087 11.734 1.00 94.50 105 LEU A O 1
ATOM 760 N N . ARG A 1 106 ? 0.708 -5.765 12.042 1.00 92.69 106 ARG A N 1
ATOM 761 C CA . ARG A 1 106 ? 0.511 -7.140 11.568 1.00 92.69 106 ARG A CA 1
ATOM 762 C C . ARG A 1 106 ? -0.013 -8.071 12.655 1.00 92.6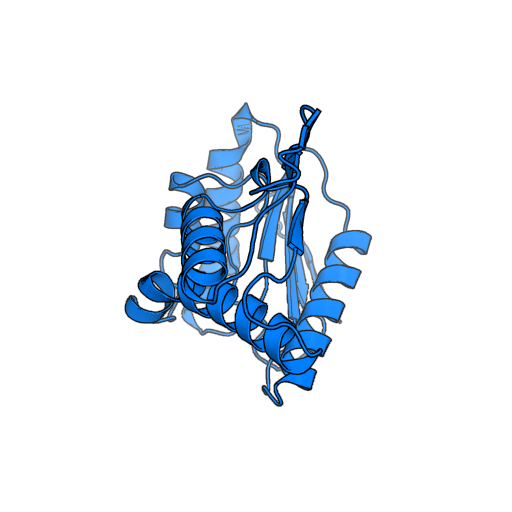9 106 ARG A C 1
ATOM 764 O O . ARG A 1 106 ? -0.438 -9.179 12.339 1.00 92.69 106 ARG A O 1
ATOM 771 N N . ALA A 1 107 ? 0.044 -7.663 13.921 1.00 91.75 107 ALA A N 1
ATOM 772 C CA . ALA A 1 107 ? -0.466 -8.475 15.012 1.00 91.75 107 ALA A CA 1
ATOM 773 C C . ALA A 1 107 ? -1.972 -8.720 14.818 1.00 91.75 107 ALA A C 1
ATOM 775 O O . ALA A 1 107 ? -2.751 -7.778 14.713 1.00 91.75 107 ALA A O 1
ATOM 776 N N . GLY A 1 108 ? -2.370 -9.992 14.745 1.00 89.44 108 GLY A N 1
ATOM 777 C CA . GLY A 1 108 ? -3.767 -10.382 14.527 1.00 89.44 108 GLY A CA 1
ATOM 778 C C . GLY A 1 108 ? -4.251 -10.289 13.076 1.00 89.44 108 GLY A C 1
ATOM 779 O O . GLY A 1 108 ? -5.415 -10.586 12.824 1.00 89.44 108 GLY A O 1
ATOM 780 N N . ASP A 1 109 ? -3.391 -9.923 12.119 1.00 95.75 109 ASP A N 1
ATOM 781 C CA . ASP A 1 109 ? -3.742 -9.954 10.698 1.00 95.75 109 ASP A CA 1
ATOM 782 C C . ASP A 1 109 ? -3.912 -11.410 10.218 1.00 95.75 109 ASP A C 1
ATOM 784 O O . ASP A 1 109 ? -3.004 -12.222 10.410 1.00 95.75 109 ASP A O 1
ATOM 788 N N . PRO A 1 110 ? -5.049 -11.773 9.594 1.00 96.50 110 PRO A N 1
ATOM 789 C CA . PRO A 1 110 ? -5.335 -13.151 9.206 1.00 96.50 110 PRO A CA 1
ATOM 790 C C . PRO A 1 110 ? -4.625 -13.582 7.915 1.00 96.50 110 PRO A C 1
ATOM 792 O O . PRO A 1 110 ? -4.753 -14.742 7.511 1.00 96.50 110 PRO A O 1
ATOM 795 N N . ARG A 1 111 ? -3.915 -12.679 7.220 1.00 95.06 111 ARG A N 1
ATOM 796 C CA . ARG A 1 111 ? -3.135 -13.052 6.035 1.00 95.06 111 ARG A CA 1
ATOM 797 C C . ARG A 1 111 ? -2.009 -14.008 6.439 1.00 95.06 111 ARG A C 1
ATOM 799 O O . ARG A 1 111 ? -1.295 -13.726 7.399 1.00 95.06 111 ARG A O 1
ATOM 806 N N . PRO A 1 112 ? -1.816 -15.107 5.695 1.00 94.00 112 PRO A N 1
ATOM 807 C CA . PRO A 1 112 ? -0.846 -16.129 6.062 1.00 94.00 112 PRO A CA 1
ATOM 808 C C . PRO A 1 112 ? 0.600 -15.621 5.946 1.00 94.00 112 PRO A C 1
ATOM 810 O O . PRO A 1 112 ? 0.903 -14.715 5.167 1.00 94.00 112 PRO A O 1
ATOM 813 N N . ASP A 1 113 ? 1.510 -16.217 6.719 1.00 90.94 113 ASP A N 1
ATOM 814 C CA . ASP A 1 113 ? 2.920 -15.799 6.781 1.00 90.94 113 ASP A CA 1
ATOM 815 C C . ASP A 1 113 ? 3.628 -15.858 5.418 1.00 90.94 113 ASP A C 1
ATOM 817 O O . ASP A 1 113 ? 4.489 -15.028 5.115 1.00 90.94 113 ASP A O 1
ATOM 821 N N . ASP A 1 114 ? 3.248 -16.810 4.564 1.00 93.56 114 ASP A N 1
ATOM 822 C CA . ASP A 1 114 ? 3.777 -16.948 3.206 1.00 93.56 114 ASP A CA 1
ATOM 823 C C . ASP A 1 114 ? 3.408 -15.756 2.308 1.00 93.56 114 ASP A C 1
ATOM 825 O O . ASP A 1 114 ? 4.225 -15.321 1.493 1.00 93.56 114 ASP A O 1
ATOM 829 N N . TRP A 1 115 ? 2.230 -15.157 2.504 1.00 92.88 115 TRP A N 1
ATOM 830 C CA . TRP A 1 115 ? 1.844 -13.917 1.840 1.00 92.88 115 TRP A CA 1
ATOM 831 C C . TRP A 1 115 ? 2.802 -12.787 2.222 1.00 92.88 115 TRP A C 1
ATOM 833 O O . TRP A 1 115 ? 3.328 -12.099 1.346 1.00 92.88 115 TRP A O 1
ATOM 843 N N . TRP A 1 116 ? 3.104 -12.626 3.513 1.00 90.62 116 TRP A N 1
ATOM 844 C CA . TRP A 1 116 ? 4.047 -11.609 3.987 1.00 90.62 116 TRP A CA 1
ATOM 845 C C . TRP A 1 116 ? 5.475 -11.861 3.506 1.00 90.62 116 TRP A C 1
ATOM 847 O O . TRP A 1 116 ? 6.185 -10.905 3.188 1.00 90.62 116 TRP A O 1
ATOM 857 N N . ALA A 1 117 ? 5.886 -13.122 3.391 1.00 91.06 117 ALA A N 1
ATOM 858 C CA . ALA A 1 117 ? 7.182 -13.477 2.827 1.00 91.06 117 ALA A CA 1
ATOM 859 C C . ALA A 1 117 ? 7.272 -13.146 1.325 1.00 91.06 117 ALA A C 1
ATOM 861 O O . ALA A 1 117 ? 8.314 -12.684 0.869 1.00 91.06 117 ALA A O 1
ATOM 862 N N . ALA A 1 118 ? 6.185 -13.329 0.567 1.00 94.00 118 ALA A N 1
ATOM 863 C CA . ALA A 1 118 ? 6.206 -13.256 -0.895 1.00 94.00 118 ALA A CA 1
ATOM 864 C C . ALA A 1 118 ? 5.686 -11.938 -1.504 1.00 94.00 118 ALA A C 1
ATOM 866 O O . ALA A 1 118 ? 5.982 -11.647 -2.661 1.00 94.00 118 ALA A O 1
ATOM 867 N N . HIS A 1 119 ? 4.899 -11.124 -0.791 1.00 93.31 119 HIS A N 1
ATOM 868 C CA . HIS A 1 119 ? 4.170 -9.989 -1.391 1.00 93.31 119 HIS A CA 1
ATOM 869 C C . HIS A 1 119 ? 5.063 -8.960 -2.116 1.00 93.31 119 HIS A C 1
ATOM 871 O O . HIS A 1 119 ? 4.653 -8.388 -3.132 1.00 93.31 119 HIS A O 1
ATOM 877 N N . HIS A 1 120 ? 6.289 -8.734 -1.638 1.00 95.00 120 HIS A N 1
ATOM 878 C CA . HIS A 1 120 ? 7.257 -7.863 -2.307 1.00 95.00 120 HIS A CA 1
ATOM 879 C C . HIS A 1 120 ? 7.764 -8.459 -3.624 1.00 95.00 120 HIS A C 1
ATOM 881 O O . HIS A 1 120 ? 7.775 -7.754 -4.635 1.00 95.00 120 HIS A O 1
ATOM 887 N N . ASP A 1 121 ? 8.091 -9.752 -3.639 1.00 95.75 121 ASP A N 1
ATOM 888 C CA . ASP A 1 121 ? 8.504 -10.470 -4.849 1.00 95.75 121 ASP A CA 1
ATOM 889 C C . ASP A 1 121 ? 7.369 -10.550 -5.871 1.00 95.75 121 ASP A C 1
ATOM 891 O O . ASP A 1 121 ? 7.597 -10.381 -7.068 1.00 95.75 121 ASP A O 1
ATOM 895 N N . LEU A 1 122 ? 6.131 -10.739 -5.408 1.00 95.38 122 LEU A N 1
ATOM 896 C CA . LEU A 1 122 ? 4.937 -10.728 -6.254 1.00 95.38 122 LEU A CA 1
ATOM 897 C C . LEU A 1 122 ? 4.672 -9.339 -6.848 1.00 95.38 122 LEU A C 1
ATOM 899 O O . LEU A 1 122 ? 4.293 -9.224 -8.014 1.00 95.38 122 LEU A O 1
ATOM 903 N N . THR A 1 123 ? 4.895 -8.275 -6.073 1.00 95.12 123 THR A N 1
ATOM 904 C CA . THR A 1 123 ? 4.773 -6.897 -6.571 1.00 95.12 123 THR A CA 1
ATOM 905 C C . THR A 1 123 ? 5.834 -6.609 -7.631 1.00 95.12 123 THR A C 1
ATOM 907 O O . THR A 1 123 ? 5.496 -6.102 -8.699 1.00 95.12 123 THR A O 1
ATOM 910 N N . ALA A 1 124 ? 7.093 -6.976 -7.374 1.00 96.56 124 ALA A N 1
ATOM 911 C CA . ALA A 1 124 ? 8.170 -6.886 -8.357 1.00 96.56 124 ALA A CA 1
ATOM 912 C C . ALA A 1 124 ? 7.836 -7.672 -9.639 1.00 96.56 124 ALA A C 1
ATOM 914 O O . ALA A 1 124 ? 8.003 -7.146 -10.743 1.00 96.56 124 ALA A O 1
ATOM 915 N N . ALA A 1 125 ? 7.257 -8.869 -9.496 1.00 95.75 125 ALA A N 1
ATOM 916 C CA . ALA A 1 125 ? 6.938 -9.732 -10.630 1.00 95.75 125 ALA A CA 1
ATOM 917 C C . ALA A 1 125 ? 5.821 -9.134 -11.477 1.00 95.75 125 ALA A C 1
ATOM 919 O O . ALA A 1 125 ? 5.881 -9.174 -12.704 1.00 95.75 125 ALA A O 1
ATOM 920 N N . GLY A 1 126 ? 4.834 -8.507 -10.831 1.00 95.12 126 GLY A N 1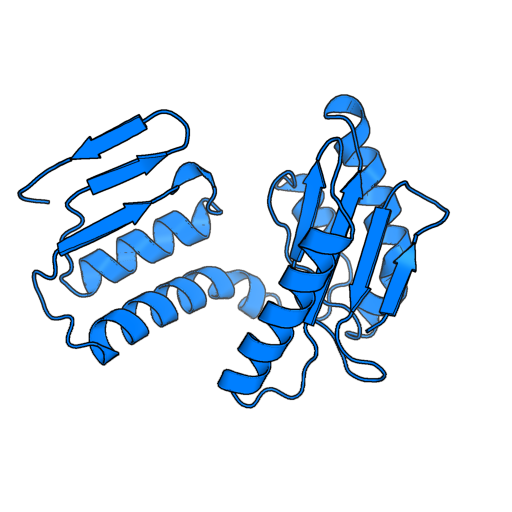
ATOM 921 C CA . GLY A 1 126 ? 3.797 -7.737 -11.509 1.00 95.12 126 GLY A CA 1
ATOM 922 C C . GLY A 1 126 ? 4.358 -6.553 -12.302 1.00 95.12 126 GLY A C 1
ATOM 923 O O . GLY A 1 126 ? 3.904 -6.307 -13.418 1.00 95.12 126 GLY A O 1
ATOM 924 N N . VAL A 1 127 ? 5.368 -5.847 -11.774 1.00 95.19 127 VAL A N 1
ATOM 925 C CA . VAL A 1 127 ? 6.041 -4.757 -12.506 1.00 95.19 127 VAL A CA 1
ATOM 926 C C . VAL A 1 127 ? 6.765 -5.296 -13.741 1.00 95.19 127 VAL A C 1
ATOM 928 O O . VAL A 1 127 ? 6.582 -4.750 -14.830 1.00 95.19 127 VAL A O 1
ATOM 931 N N . LEU A 1 128 ? 7.530 -6.384 -13.605 1.00 95.25 128 LEU A N 1
ATOM 932 C CA . LEU A 1 128 ? 8.204 -7.023 -14.740 1.00 95.25 128 LEU A CA 1
ATOM 933 C C . LEU A 1 128 ? 7.199 -7.532 -15.784 1.00 95.25 128 LEU A C 1
ATOM 935 O O . LEU A 1 128 ? 7.377 -7.299 -16.977 1.00 95.25 128 LEU A O 1
ATOM 939 N N . ALA A 1 129 ? 6.112 -8.172 -15.350 1.00 94.81 129 ALA A N 1
ATOM 940 C CA . ALA A 1 129 ? 5.051 -8.630 -16.242 1.00 94.81 129 ALA A CA 1
ATOM 941 C C . ALA A 1 129 ? 4.400 -7.462 -17.000 1.00 94.81 129 ALA A C 1
ATOM 943 O O . ALA A 1 129 ? 4.166 -7.567 -18.203 1.00 94.81 129 ALA A O 1
ATOM 944 N N . GLY A 1 130 ? 4.159 -6.332 -16.326 1.00 94.25 130 GLY A N 1
ATOM 945 C CA . GLY A 1 130 ? 3.660 -5.110 -16.956 1.00 94.25 130 GLY A CA 1
ATOM 946 C C . GLY A 1 130 ? 4.624 -4.554 -18.006 1.00 94.25 130 GLY A C 1
ATOM 947 O O . GLY A 1 130 ? 4.189 -4.190 -19.096 1.00 94.25 130 GLY A O 1
ATOM 948 N N . LEU A 1 131 ? 5.929 -4.550 -17.712 1.00 94.75 131 LEU A N 1
ATOM 949 C CA . LEU A 1 131 ? 6.968 -4.146 -18.662 1.00 94.75 131 LEU A CA 1
ATOM 950 C C . LEU A 1 131 ? 6.958 -5.027 -19.920 1.00 94.75 131 LEU A C 1
ATOM 952 O O . LEU A 1 131 ? 6.957 -4.508 -21.035 1.00 94.75 131 LEU A O 1
ATOM 956 N N . VAL A 1 132 ? 6.899 -6.350 -19.752 1.00 94.94 132 VAL A N 1
ATOM 957 C CA . VAL A 1 132 ? 6.824 -7.303 -20.872 1.00 94.94 132 VAL A CA 1
ATOM 958 C C . VAL A 1 132 ? 5.540 -7.107 -21.681 1.00 94.94 132 VAL A C 1
ATOM 960 O O . VAL A 1 132 ? 5.579 -7.093 -22.910 1.00 94.94 132 VAL A O 1
ATOM 963 N N . ALA A 1 133 ? 4.405 -6.892 -21.013 1.00 95.12 133 ALA A N 1
ATOM 964 C CA . ALA A 1 133 ? 3.112 -6.708 -21.670 1.00 95.12 133 ALA A CA 1
ATOM 965 C C . ALA A 1 133 ? 3.062 -5.475 -22.590 1.00 95.12 133 ALA A C 1
ATOM 967 O O . ALA A 1 133 ? 2.316 -5.479 -23.568 1.00 95.12 133 ALA A O 1
ATOM 968 N N . VAL A 1 134 ? 3.867 -4.441 -22.317 1.00 94.88 134 VAL A N 1
ATOM 969 C CA . VAL A 1 134 ? 3.989 -3.249 -23.179 1.00 94.88 134 VAL A CA 1
ATOM 970 C C . VAL A 1 134 ? 5.125 -3.349 -24.207 1.00 94.88 134 VAL A C 1
ATOM 972 O O . VAL A 1 134 ? 5.469 -2.353 -24.841 1.00 94.88 134 VAL A O 1
ATOM 975 N N . GLY A 1 135 ? 5.700 -4.541 -24.400 1.00 92.50 135 GLY A N 1
ATOM 976 C CA . GLY A 1 135 ? 6.750 -4.803 -25.387 1.00 92.50 135 GLY A CA 1
ATOM 977 C C . GLY A 1 135 ? 8.177 -4.626 -24.867 1.00 92.50 135 GLY A C 1
ATOM 978 O O . GLY A 1 135 ? 9.109 -4.569 -25.669 1.00 92.50 135 GLY A O 1
ATOM 979 N N . GLY A 1 136 ? 8.371 -4.538 -23.548 1.00 91.44 136 GLY A N 1
ATOM 980 C CA . GLY A 1 136 ? 9.698 -4.601 -22.947 1.00 91.44 136 GLY A CA 1
ATOM 981 C C . GLY A 1 136 ? 10.369 -5.947 -23.233 1.00 91.44 136 GLY A C 1
ATOM 982 O O . GLY A 1 136 ? 9.770 -7.006 -23.058 1.00 91.44 136 GLY A O 1
ATOM 983 N N . ALA A 1 137 ? 11.619 -5.892 -23.677 1.00 85.06 137 ALA A N 1
ATOM 984 C CA . ALA A 1 137 ? 12.461 -7.041 -24.001 1.00 85.06 137 ALA A CA 1
ATOM 985 C C . ALA A 1 137 ? 13.823 -6.962 -23.286 1.00 85.06 137 ALA A C 1
ATOM 987 O O . ALA A 1 137 ? 14.104 -6.002 -22.560 1.00 85.06 137 ALA A O 1
ATOM 988 N N . ASP A 1 138 ? 14.687 -7.949 -23.521 1.00 90.94 138 ASP A N 1
ATOM 989 C CA . ASP A 1 138 ? 16.080 -7.902 -23.073 1.00 90.94 138 ASP A CA 1
ATOM 990 C C . ASP A 1 138 ? 16.764 -6.599 -23.533 1.00 90.94 138 ASP A C 1
ATOM 992 O O . ASP A 1 138 ? 16.558 -6.111 -24.647 1.00 90.94 138 ASP A O 1
ATOM 996 N N . GLY A 1 139 ? 17.533 -5.988 -22.640 1.00 92.31 139 GLY A N 1
ATOM 997 C CA . GLY A 1 139 ? 18.150 -4.682 -22.837 1.00 92.31 139 GLY A CA 1
ATOM 998 C C . GLY A 1 139 ? 17.229 -3.474 -22.632 1.00 92.31 139 GLY A C 1
ATOM 999 O O . GLY A 1 139 ? 17.700 -2.344 -22.792 1.00 92.31 139 GLY A O 1
ATOM 1000 N N . THR A 1 140 ? 15.952 -3.657 -22.264 1.00 95.75 140 THR A N 1
ATOM 1001 C CA . THR A 1 140 ? 15.039 -2.523 -22.022 1.00 95.75 140 THR A CA 1
ATOM 1002 C C . THR A 1 140 ? 15.602 -1.591 -20.961 1.00 95.75 140 THR A C 1
ATOM 1004 O O . THR A 1 140 ? 15.929 -2.013 -19.854 1.00 95.75 140 THR A O 1
ATOM 1007 N N . ARG A 1 141 ? 15.700 -0.303 -21.295 1.00 96.50 141 ARG A N 1
ATOM 1008 C CA . ARG A 1 141 ? 16.245 0.721 -20.404 1.00 96.50 141 ARG A CA 1
ATOM 1009 C C . ARG A 1 141 ? 15.179 1.159 -19.410 1.00 96.50 141 ARG A C 1
ATOM 1011 O O . ARG A 1 141 ? 14.126 1.650 -19.808 1.00 96.50 141 ARG A O 1
ATOM 1018 N N . VAL A 1 142 ? 15.473 1.007 -18.128 1.00 96.38 142 VAL A N 1
ATOM 1019 C CA . VAL A 1 142 ? 14.571 1.320 -17.020 1.00 96.38 142 VAL A CA 1
ATOM 1020 C C . VAL A 1 142 ? 15.165 2.442 -16.180 1.00 96.38 142 VAL A C 1
ATOM 1022 O O . VAL A 1 142 ? 16.365 2.472 -15.907 1.00 96.38 142 VAL A O 1
ATOM 1025 N N . ILE A 1 143 ? 14.304 3.366 -15.765 1.00 96.69 143 ILE A N 1
ATOM 1026 C CA . ILE A 1 143 ? 14.615 4.402 -14.785 1.00 96.69 143 ILE A CA 1
ATOM 1027 C C . ILE A 1 143 ? 13.750 4.132 -13.561 1.00 96.69 143 ILE A C 1
ATOM 1029 O O . ILE A 1 143 ? 12.540 3.950 -13.694 1.00 96.69 143 ILE A O 1
ATOM 1033 N N . LEU A 1 144 ? 14.363 4.099 -12.380 1.00 96.19 144 LEU A N 1
ATOM 1034 C CA . LEU A 1 144 ? 13.646 3.914 -11.120 1.00 96.19 144 LEU A CA 1
ATOM 1035 C C . LEU A 1 144 ? 13.589 5.234 -10.354 1.00 96.19 144 LEU A C 1
ATOM 1037 O O . LEU A 1 144 ? 14.616 5.752 -9.918 1.00 96.19 144 LEU A O 1
ATOM 1041 N N . GLU A 1 145 ? 12.387 5.771 -10.170 1.00 95.94 145 GLU A N 1
ATOM 1042 C CA . GLU A 1 145 ? 12.172 7.006 -9.418 1.00 95.94 145 GLU A CA 1
ATOM 1043 C C . GLU A 1 145 ? 11.789 6.718 -7.959 1.00 95.94 145 GLU A C 1
ATOM 1045 O O . GLU A 1 145 ? 10.967 5.841 -7.687 1.00 95.94 145 GLU A O 1
ATOM 1050 N N . GLY A 1 146 ? 12.364 7.468 -7.014 1.00 92.88 146 GLY A N 1
ATOM 1051 C CA . GLY A 1 146 ? 11.966 7.434 -5.602 1.00 92.88 146 GLY A CA 1
ATOM 1052 C C . GLY A 1 146 ? 12.282 6.115 -4.890 1.00 92.88 146 GLY A C 1
ATOM 1053 O O . GLY A 1 146 ? 11.495 5.644 -4.065 1.00 92.88 146 GLY A O 1
ATOM 1054 N N . VAL A 1 147 ? 13.425 5.493 -5.198 1.00 92.12 147 VAL A N 1
ATOM 1055 C CA . VAL A 1 147 ? 13.793 4.164 -4.662 1.00 92.12 147 VAL A CA 1
ATOM 1056 C C . VAL A 1 147 ? 14.009 4.148 -3.142 1.00 92.12 147 VAL A C 1
ATOM 1058 O O . VAL A 1 147 ? 13.989 3.088 -2.510 1.00 92.12 147 VAL A O 1
ATOM 1061 N N . ASP A 1 148 ? 14.213 5.315 -2.536 1.00 89.56 148 ASP A N 1
ATOM 1062 C CA . ASP A 1 148 ? 14.317 5.528 -1.091 1.00 89.56 148 ASP A CA 1
ATOM 1063 C C . ASP A 1 148 ? 12.958 5.502 -0.376 1.00 89.56 148 ASP A C 1
ATOM 1065 O O . ASP A 1 148 ? 12.907 5.223 0.820 1.00 89.56 148 ASP A O 1
ATOM 1069 N N . ALA A 1 149 ? 11.857 5.739 -1.094 1.00 86.38 149 ALA A N 1
ATOM 1070 C CA . ALA A 1 149 ? 10.504 5.644 -0.547 1.00 86.38 149 ALA A CA 1
ATOM 1071 C C . ALA A 1 149 ? 9.953 4.205 -0.530 1.00 86.38 149 ALA A C 1
ATOM 1073 O O . ALA A 1 149 ? 8.928 3.948 0.104 1.00 86.38 149 ALA A O 1
ATOM 1074 N N . MET A 1 150 ? 10.610 3.273 -1.228 1.00 88.69 150 MET A N 1
ATOM 1075 C CA . MET A 1 150 ? 10.230 1.861 -1.271 1.00 88.69 150 MET A CA 1
ATOM 1076 C C . MET A 1 150 ? 10.684 1.121 -0.011 1.00 88.69 150 MET A C 1
ATOM 1078 O O . MET A 1 150 ? 11.773 1.366 0.515 1.00 88.69 150 MET A O 1
ATOM 1082 N N . ALA A 1 151 ? 9.892 0.134 0.417 1.00 87.69 151 ALA A N 1
ATOM 1083 C CA . ALA A 1 151 ? 10.348 -0.836 1.405 1.00 87.69 151 ALA A CA 1
ATOM 1084 C C . ALA A 1 151 ? 11.656 -1.499 0.915 1.00 87.69 151 ALA A C 1
ATOM 1086 O O . ALA A 1 151 ? 11.731 -1.871 -0.262 1.00 87.69 151 ALA A O 1
ATOM 1087 N N . PRO A 1 152 ? 12.681 -1.680 1.774 1.00 90.25 152 PRO A N 1
ATOM 1088 C CA . PRO A 1 152 ? 13.963 -2.246 1.353 1.00 90.25 152 PRO A CA 1
ATOM 1089 C C . PRO A 1 152 ? 13.838 -3.588 0.625 1.00 90.25 152 PRO A C 1
ATOM 1091 O O . PRO A 1 152 ? 14.504 -3.794 -0.385 1.00 90.25 152 PRO A O 1
ATOM 1094 N N . ALA A 1 153 ? 12.943 -4.464 1.090 1.00 91.50 153 ALA A N 1
ATOM 1095 C CA . ALA A 1 153 ? 12.687 -5.757 0.463 1.00 91.50 153 ALA A CA 1
ATOM 1096 C C . ALA A 1 153 ? 12.049 -5.624 -0.933 1.00 91.50 153 ALA A C 1
ATOM 1098 O O . ALA A 1 153 ? 12.516 -6.271 -1.866 1.00 91.50 153 ALA A O 1
ATOM 1099 N N . LEU A 1 154 ? 11.072 -4.725 -1.118 1.00 93.69 154 LEU A N 1
ATOM 1100 C CA . LEU A 1 154 ? 10.510 -4.431 -2.444 1.00 93.69 154 LEU A CA 1
ATOM 1101 C C . LEU A 1 154 ? 11.569 -3.892 -3.406 1.00 93.69 154 LEU A C 1
ATOM 1103 O O . LEU A 1 154 ? 11.617 -4.313 -4.556 1.00 93.69 154 LEU A O 1
ATOM 1107 N N . ARG A 1 155 ? 12.429 -2.977 -2.944 1.00 95.38 155 ARG A N 1
ATOM 1108 C CA . ARG A 1 155 ? 13.511 -2.429 -3.770 1.00 95.38 155 ARG A CA 1
ATOM 1109 C C . ARG A 1 155 ? 14.454 -3.535 -4.245 1.00 95.38 155 ARG A C 1
ATOM 1111 O O . ARG A 1 155 ? 14.763 -3.591 -5.431 1.00 95.38 155 ARG A O 1
ATOM 1118 N N . THR A 1 156 ? 14.890 -4.408 -3.337 1.00 95.88 156 THR A N 1
ATOM 1119 C CA . THR A 1 156 ? 15.762 -5.542 -3.672 1.00 95.88 156 THR A CA 1
ATOM 1120 C C . THR A 1 156 ? 15.090 -6.486 -4.669 1.00 95.88 156 THR A C 1
ATOM 1122 O O . THR A 1 156 ? 15.697 -6.814 -5.687 1.00 95.88 156 THR A O 1
ATOM 1125 N N . ALA A 1 157 ? 13.833 -6.865 -4.419 1.00 97.00 157 ALA A N 1
ATOM 1126 C CA . ALA A 1 157 ? 13.062 -7.741 -5.298 1.00 97.00 157 ALA A CA 1
ATOM 1127 C C . ALA A 1 157 ? 12.891 -7.145 -6.704 1.00 97.00 157 ALA A C 1
ATOM 1129 O O . ALA A 1 157 ? 13.162 -7.809 -7.704 1.00 97.00 157 ALA A O 1
ATOM 1130 N N . LEU A 1 158 ? 12.503 -5.868 -6.785 1.00 97.00 158 LEU A N 1
ATOM 1131 C CA . LEU A 1 158 ? 12.283 -5.162 -8.045 1.00 97.00 158 LEU A CA 1
ATOM 1132 C C . LEU A 1 158 ? 13.561 -5.083 -8.881 1.00 97.00 158 LEU A C 1
ATOM 1134 O O . LEU A 1 158 ? 13.543 -5.439 -10.057 1.00 97.00 158 LEU A O 1
ATOM 1138 N N . VAL A 1 159 ? 14.675 -4.652 -8.282 1.00 96.19 159 VAL A N 1
ATOM 1139 C CA . VAL A 1 159 ? 15.966 -4.577 -8.981 1.00 96.19 159 VAL A CA 1
ATOM 1140 C C . VAL A 1 159 ? 16.400 -5.963 -9.453 1.00 96.19 159 VAL A C 1
ATOM 1142 O O . VAL A 1 159 ? 16.742 -6.125 -10.622 1.00 96.19 159 VAL A O 1
ATOM 1145 N N . GLY A 1 160 ? 16.340 -6.969 -8.576 1.00 96.19 160 GLY A N 1
ATOM 1146 C CA . GLY A 1 160 ? 16.741 -8.334 -8.908 1.00 96.19 160 GLY A CA 1
ATOM 1147 C C . GLY A 1 160 ? 15.947 -8.912 -10.078 1.00 96.19 160 GLY A C 1
ATOM 1148 O O . GLY A 1 160 ? 16.536 -9.459 -11.007 1.00 96.19 160 GLY A O 1
ATOM 1149 N N . GLN A 1 161 ? 14.625 -8.742 -10.078 1.00 95.94 161 GLN A N 1
ATOM 1150 C CA . GLN A 1 161 ? 13.773 -9.269 -11.142 1.00 95.94 161 GLN A CA 1
ATOM 1151 C C . GLN A 1 161 ? 13.892 -8.496 -12.455 1.00 95.94 161 GLN A C 1
ATOM 1153 O O . GLN A 1 161 ? 13.883 -9.119 -13.513 1.00 95.94 161 GLN A O 1
ATOM 1158 N N . LEU A 1 162 ? 14.052 -7.170 -12.418 1.00 95.75 162 LEU A N 1
ATOM 1159 C CA . LEU A 1 162 ? 14.319 -6.389 -13.628 1.00 95.75 162 LEU A CA 1
ATOM 1160 C C . LEU A 1 162 ? 15.615 -6.849 -14.304 1.00 95.75 162 LEU A C 1
ATOM 1162 O O . LEU A 1 162 ? 15.609 -7.127 -15.501 1.00 95.75 162 LEU A O 1
ATOM 1166 N N . LEU A 1 163 ? 16.700 -6.992 -13.536 1.00 95.06 163 LEU A N 1
ATOM 1167 C CA . LEU A 1 163 ? 17.989 -7.452 -14.059 1.00 95.06 163 LEU A CA 1
ATOM 1168 C C . LEU A 1 163 ? 17.923 -8.905 -14.549 1.00 95.06 163 LEU A C 1
ATOM 1170 O O . LEU A 1 163 ? 18.421 -9.209 -15.629 1.00 95.06 163 LEU A O 1
ATOM 1174 N N . ALA A 1 164 ? 17.273 -9.800 -13.797 1.00 94.12 164 ALA A N 1
ATOM 1175 C CA . ALA A 1 164 ? 17.070 -11.189 -14.216 1.00 94.12 164 ALA A CA 1
ATOM 1176 C C . ALA A 1 164 ? 16.192 -11.305 -15.476 1.00 94.12 164 ALA A C 1
ATOM 1178 O O . ALA A 1 164 ? 16.369 -12.227 -16.267 1.00 94.12 164 ALA A O 1
ATOM 1179 N N . GLY A 1 165 ? 15.274 -10.356 -15.678 1.00 92.38 165 GLY A N 1
ATOM 1180 C CA . GLY A 1 165 ? 14.475 -10.204 -16.893 1.00 92.38 165 GLY A CA 1
ATOM 1181 C C . GLY A 1 165 ? 15.210 -9.529 -18.057 1.00 92.38 165 GLY A C 1
ATOM 1182 O O . GLY A 1 165 ? 14.584 -9.269 -19.081 1.00 92.38 165 GLY A O 1
ATOM 1183 N N . GLY A 1 166 ? 16.505 -9.221 -17.913 1.00 92.88 166 GLY A N 1
ATOM 1184 C CA . GLY A 1 166 ? 17.331 -8.613 -18.959 1.00 92.88 166 GLY A CA 1
ATOM 1185 C C . GLY A 1 166 ? 17.219 -7.089 -19.068 1.00 92.88 166 GLY A C 1
ATOM 1186 O O . GLY A 1 166 ? 17.830 -6.477 -19.942 1.00 92.88 166 GLY A O 1
ATOM 1187 N N . ALA A 1 167 ? 16.458 -6.427 -18.194 1.00 95.19 167 ALA A N 1
ATOM 1188 C CA . ALA A 1 167 ? 16.374 -4.971 -18.212 1.00 95.19 167 ALA A CA 1
ATOM 1189 C C . ALA A 1 167 ? 17.706 -4.326 -17.786 1.00 95.19 167 ALA A C 1
ATOM 1191 O O . ALA A 1 167 ? 18.448 -4.853 -16.958 1.00 95.19 167 ALA A O 1
ATOM 1192 N N . ARG A 1 168 ? 17.984 -3.132 -18.315 1.00 96.25 168 ARG A N 1
ATOM 1193 C CA . ARG A 1 168 ? 19.124 -2.289 -17.937 1.00 96.25 168 ARG A CA 1
ATOM 1194 C C . ARG A 1 168 ? 18.636 -1.096 -17.139 1.00 96.25 168 ARG A C 1
ATOM 1196 O O . ARG A 1 168 ? 17.935 -0.238 -17.674 1.00 96.25 168 ARG A O 1
ATOM 1203 N N . ILE A 1 169 ? 19.013 -1.016 -15.871 1.00 96.44 169 ILE A N 1
ATOM 1204 C CA . ILE A 1 169 ? 18.666 0.127 -15.024 1.00 96.44 169 ILE A CA 1
ATOM 1205 C C . ILE A 1 169 ? 19.663 1.244 -15.320 1.00 96.44 169 ILE A C 1
ATOM 1207 O O . ILE A 1 169 ? 20.805 1.172 -14.901 1.00 96.44 169 ILE A O 1
ATOM 1211 N N . VAL A 1 170 ? 19.242 2.274 -16.052 1.00 97.94 170 VAL A N 1
ATOM 1212 C CA . VAL A 1 170 ? 20.154 3.332 -16.532 1.00 97.94 170 VAL A CA 1
ATOM 1213 C C . VAL A 1 170 ? 20.117 4.602 -15.691 1.00 97.94 170 VAL A C 1
ATOM 1215 O O . VAL A 1 170 ? 20.946 5.494 -15.870 1.00 97.94 170 VAL A O 1
ATOM 1218 N N . ALA A 1 171 ? 19.145 4.717 -14.788 1.00 97.75 171 ALA A N 1
ATOM 1219 C CA . ALA A 1 171 ? 19.108 5.782 -13.800 1.00 97.75 171 ALA A CA 1
ATOM 1220 C C . ALA A 1 171 ? 18.270 5.394 -12.581 1.00 97.75 171 ALA A C 1
ATOM 1222 O O . ALA A 1 171 ? 17.292 4.648 -12.681 1.00 97.75 171 ALA A O 1
ATOM 1223 N N . VAL A 1 172 ? 18.638 5.963 -11.438 1.00 97.12 172 VAL A N 1
ATOM 1224 C CA . VAL A 1 172 ? 17.880 5.876 -10.189 1.00 97.12 172 VAL A CA 1
ATOM 1225 C C . VAL A 1 172 ? 17.766 7.260 -9.562 1.00 97.12 172 VAL A C 1
ATOM 1227 O O . VAL A 1 172 ? 18.709 8.051 -9.640 1.00 97.12 172 VAL A O 1
ATOM 1230 N N . SER A 1 173 ? 16.643 7.562 -8.916 1.00 96.75 173 SER A N 1
ATOM 1231 C CA . SER A 1 173 ? 16.493 8.781 -8.118 1.00 96.75 173 SER A CA 1
ATOM 1232 C C . SER A 1 173 ? 15.977 8.506 -6.712 1.00 96.75 173 SER A C 1
ATOM 1234 O O . SER A 1 173 ? 15.258 7.539 -6.453 1.00 96.75 173 SER A O 1
ATOM 1236 N N . THR A 1 174 ? 16.360 9.389 -5.800 1.00 95.50 174 THR A N 1
ATOM 1237 C CA . THR A 1 174 ? 15.872 9.477 -4.427 1.00 95.50 174 THR A CA 1
ATOM 1238 C C . THR A 1 174 ? 15.413 10.903 -4.145 1.00 95.50 174 THR A C 1
ATOM 1240 O O . THR A 1 174 ? 15.633 11.816 -4.945 1.00 95.50 174 THR A O 1
ATOM 1243 N N . SER A 1 175 ? 14.849 11.136 -2.963 1.00 92.00 175 SER A N 1
ATOM 1244 C CA . SER A 1 175 ? 14.594 12.495 -2.472 1.00 92.00 175 SER A CA 1
ATOM 1245 C C . SER A 1 175 ? 15.847 13.387 -2.395 1.00 92.00 175 SER A C 1
ATOM 1247 O O . SER A 1 175 ? 15.715 14.606 -2.331 1.00 92.00 175 SER A O 1
ATOM 1249 N N . SER A 1 176 ? 17.055 12.808 -2.414 1.00 94.44 176 SER A N 1
ATOM 1250 C CA . SER A 1 176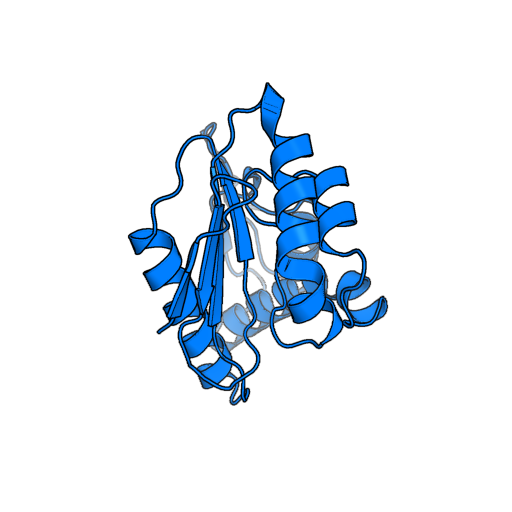 ? 18.328 13.538 -2.299 1.00 94.44 176 SER A CA 1
ATOM 1251 C C . SER A 1 176 ? 19.015 13.821 -3.641 1.00 94.44 176 SER A C 1
ATOM 1253 O O . SER A 1 176 ? 20.025 14.520 -3.665 1.00 94.44 176 SER A O 1
ATOM 1255 N N . GLY A 1 177 ? 18.508 13.286 -4.755 1.00 95.38 177 GLY A N 1
ATOM 1256 C CA . GLY A 1 177 ? 19.112 13.456 -6.078 1.00 95.38 177 GLY A CA 1
ATOM 1257 C C . GLY A 1 177 ? 18.987 12.214 -6.955 1.00 95.38 177 GLY A C 1
ATOM 1258 O O . GLY A 1 177 ? 18.296 11.259 -6.610 1.00 95.38 177 GLY A O 1
ATOM 1259 N N . GLY A 1 178 ? 19.659 12.219 -8.104 1.00 96.62 178 GLY A N 1
ATOM 1260 C CA . GLY A 1 178 ? 19.648 11.101 -9.045 1.00 96.62 178 GLY A CA 1
ATOM 1261 C C . GLY A 1 178 ? 21.039 10.731 -9.537 1.00 96.62 178 GLY A C 1
ATOM 1262 O O . GLY A 1 178 ? 21.939 11.568 -9.574 1.00 96.62 178 GLY A O 1
ATOM 1263 N N . ALA A 1 179 ? 21.195 9.472 -9.925 1.00 96.62 179 ALA A N 1
ATOM 1264 C CA . ALA A 1 179 ? 22.381 8.949 -10.584 1.00 96.62 179 ALA A CA 1
ATOM 1265 C C . ALA A 1 179 ? 21.987 8.372 -11.945 1.00 96.62 179 ALA A C 1
ATOM 1267 O O . ALA A 1 179 ? 20.934 7.748 -12.079 1.00 96.62 179 ALA A O 1
ATOM 1268 N N . VAL A 1 180 ? 22.838 8.587 -12.947 1.00 97.69 180 VAL A N 1
ATOM 1269 C CA . VAL A 1 180 ? 22.647 8.102 -14.318 1.00 97.69 180 VAL A CA 1
ATOM 1270 C C . VAL A 1 180 ? 23.873 7.288 -14.711 1.00 97.69 180 VAL A C 1
ATOM 1272 O O . VAL A 1 180 ? 24.997 7.772 -14.597 1.00 97.69 180 VAL A O 1
ATOM 1275 N N . ALA A 1 181 ? 23.643 6.076 -15.201 1.00 95.44 181 ALA A N 1
ATOM 1276 C CA . ALA A 1 181 ? 24.638 5.184 -15.777 1.00 95.44 181 ALA A CA 1
ATOM 1277 C C . ALA A 1 181 ? 24.115 4.748 -17.158 1.00 95.44 181 ALA A C 1
ATOM 1279 O O . ALA A 1 181 ? 23.297 3.834 -17.244 1.00 95.44 181 ALA A O 1
ATOM 1280 N N . PRO A 1 182 ? 24.502 5.429 -18.256 1.00 90.75 182 PRO A N 1
ATOM 1281 C CA . PRO A 1 182 ? 23.914 5.192 -19.578 1.00 90.75 182 PRO A CA 1
ATOM 1282 C C . PRO A 1 182 ? 23.983 3.737 -20.056 1.00 90.75 182 PRO A C 1
ATOM 1284 O O . PRO A 1 182 ? 23.083 3.310 -20.783 1.00 90.75 182 PRO A O 1
ATOM 1287 N N . ASP A 1 183 ? 25.010 3.008 -19.611 1.00 89.75 183 ASP A N 1
ATOM 1288 C CA . ASP A 1 183 ? 25.308 1.631 -20.006 1.00 89.75 183 ASP A CA 1
ATOM 1289 C C . ASP A 1 183 ? 24.720 0.562 -19.063 1.00 89.75 183 ASP A C 1
ATOM 1291 O O . ASP A 1 183 ? 24.728 -0.620 -19.426 1.00 89.75 183 ASP A O 1
ATOM 1295 N N . GLY A 1 184 ? 24.123 0.979 -17.935 1.00 81.19 184 GLY A N 1
ATOM 1296 C CA . GLY A 1 184 ? 23.601 0.108 -16.872 1.00 81.19 184 GLY A CA 1
ATOM 1297 C C . GLY A 1 184 ? 24.498 0.056 -15.642 1.00 81.19 184 GLY A C 1
ATOM 1298 O O . GLY A 1 184 ? 25.717 -0.154 -15.815 1.00 81.19 184 GLY A O 1
#

Secondary structure (DSSP, 8-state):
-EEEEPSSSSEEEEESSSSS-EEEEEEEES---HHHHHHHHHHHHHHHHHTT---EEEEEEEE--GGGHHHHHHHHHHHHHHHHHTTSEEEEE-TT--HHHHHHHHTT--S-HHHHHHHHHHHHHHHHHHHHHTT--TT-EEEE--TTSS-HHHHHHHHHHHHHTT-EEEEEEETTEEEE-TT-

Foldseek 3Di:
DDWAQFPQARKIKDWQDPPFAEEEAEEEDLDDDPVVQNVRQQVRQVVCVVVVHRYGYMYMYGNDDLVCGLVSLLSVLVRCLVCQLVSSYHYAYFYPADPSSRVSNCVNHPDDPVCVVCVLLVVLVVVLVVCVVVPNAAAAEDEAEALVRDDPSNSVNNVVVCVVRNYDDQKYYHPVGIDGHNRD

Sequence (184 aa):
MQLQRLESVDAFVVRDLEGVPAAGVVRSAPKILTDGATWLARSMTYRFASFERRAGGASAGVNARPDDRAAAIASFASAVEADVAAGELLLEPGKGIDADGAAVLRAGDPRPDDWWAAHHDLTAAGVLAGLVAVGGADGTRVILEGVDAMAPALRTALVGQLLAGGARIVAVSTSSGGAVAPDG

pLDDT: mean 95.53, std 2.86, range [81.19, 98.69]

Radius of gyration: 17.89 Å; chains: 1; bounding box: 46×33×46 Å